Protein AF-A0A7S3RHV4-F1 (afdb_monomer)

Foldseek 3Di:
DDDDPDFDDPPDDPDTDDDDLQDDDPQQWAADPPLQEIEGECVSCQQPVVLQVNDDAPPVRHDDHDDDPPSSCVPPDDQDPSSVVSSQVVVQQVSLCVVPVPPSPPDGHFYFYAYQDPPAWPPSGCLLAWYDQESQEIEGELDPDVVSVVRRVVSVCVGQPNSHHYHHAWADFDQDADPVGTGDSPRSQSNWDDDPAEIETEDDVDPSNVVRQVCSVVRHPHHYDYD

Sequence (227 aa):
LLSGNAPYPCLKDACEMRADSLVLDGGGIVWEPTTRRAVVTERVLRDNPWLVGRLSLSADGLPPRPMGAADPYAGAPAITSADLEHAKSVLERLLAEALSPTNVSGINVTVAIVPEEPSAPRLGHVDGICNWLAPSTLALSNFSDPSTFALFAARLAAAFGDAVNIVPFPYYPSSDVWKDGFESAEGVYVNFARTRYAIYVPTFGAPADSEALALVAEHADRPLAVV

Organism: Emiliania huxleyi (NCBI:txid2903)

Mean predicted aligned error: 8.67 Å

Structure (mmCIF, N/CA/C/O backbone):
data_AF-A0A7S3RHV4-F1
#
_entry.id   AF-A0A7S3RHV4-F1
#
loop_
_atom_site.group_PDB
_atom_site.id
_atom_site.type_symbol
_atom_site.label_atom_id
_atom_site.label_alt_id
_atom_site.label_comp_id
_atom_site.label_asym_id
_atom_site.label_entity_id
_atom_site.label_seq_id
_atom_site.pdbx_PDB_ins_code
_atom_site.Cartn_x
_atom_site.Cartn_y
_atom_site.Cartn_z
_atom_site.occupancy
_atom_site.B_iso_or_equiv
_atom_site.auth_seq_id
_atom_site.auth_comp_id
_atom_site.auth_asym_id
_atom_site.auth_atom_id
_atom_site.pdbx_PDB_model_num
ATOM 1 N N . LEU A 1 1 ? -21.573 25.034 0.514 1.00 35.31 1 LEU A N 1
ATOM 2 C CA . LEU A 1 1 ? -23.014 24.835 0.784 1.00 35.31 1 LEU A CA 1
ATOM 3 C C . LEU A 1 1 ? -23.465 23.535 0.136 1.00 35.31 1 LEU A C 1
ATOM 5 O O . LEU A 1 1 ? -23.845 23.571 -1.019 1.00 35.31 1 LEU A O 1
ATOM 9 N N . LEU A 1 2 ? -23.382 22.414 0.854 1.00 30.89 2 LEU A N 1
ATOM 10 C CA . LEU A 1 2 ? -24.186 21.210 0.606 1.00 30.89 2 LEU A CA 1
ATOM 11 C C . LEU A 1 2 ? -24.363 20.519 1.962 1.00 30.89 2 LEU A C 1
ATOM 13 O O . LEU A 1 2 ? -23.636 19.604 2.329 1.00 30.89 2 LEU A O 1
ATOM 17 N N . SER A 1 3 ? -25.270 21.088 2.750 1.00 37.28 3 SER A N 1
ATOM 18 C CA . SER A 1 3 ? -25.827 20.501 3.961 1.00 37.28 3 SER A CA 1
ATOM 19 C C . SER A 1 3 ? -26.926 19.523 3.549 1.00 37.28 3 SER A C 1
ATOM 21 O O . SER A 1 3 ? -27.936 19.949 2.987 1.00 37.28 3 SER A O 1
ATOM 23 N N . GLY A 1 4 ? -26.750 18.233 3.815 1.00 33.59 4 GLY A N 1
ATOM 24 C CA . GLY A 1 4 ? -27.808 17.251 3.607 1.00 33.59 4 GLY A CA 1
ATOM 25 C C . GLY A 1 4 ? -27.338 15.833 3.893 1.00 33.59 4 GLY A C 1
ATOM 26 O O . GLY A 1 4 ? -26.546 15.291 3.134 1.00 33.59 4 GLY A O 1
ATOM 27 N N . ASN A 1 5 ? -27.872 15.228 4.956 1.00 43.38 5 ASN A N 1
ATOM 28 C CA . ASN A 1 5 ? -27.717 13.811 5.316 1.00 43.38 5 ASN A CA 1
ATOM 29 C C . ASN A 1 5 ? -28.471 12.870 4.348 1.00 43.38 5 ASN A C 1
ATOM 31 O O . ASN A 1 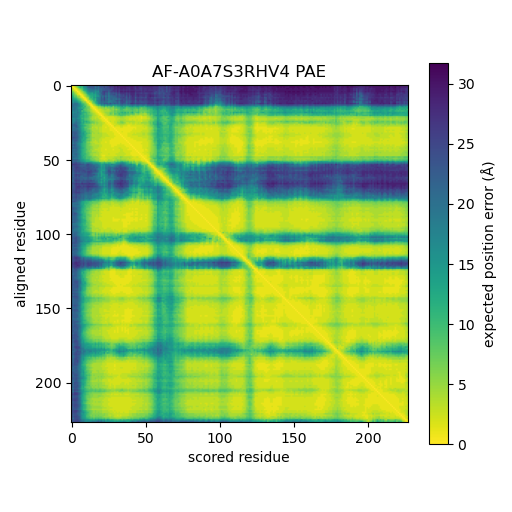5 ? -29.119 11.920 4.783 1.00 43.38 5 ASN A O 1
ATOM 35 N N . ALA A 1 6 ? -28.461 13.149 3.043 1.00 37.72 6 ALA A N 1
ATOM 36 C CA . ALA A 1 6 ? -29.079 12.280 2.049 1.00 37.72 6 ALA A CA 1
ATOM 37 C C . ALA A 1 6 ? -28.016 11.331 1.466 1.00 37.72 6 ALA A C 1
ATOM 39 O O . ALA A 1 6 ? -26.953 11.812 1.067 1.00 37.72 6 ALA A O 1
ATOM 40 N N . PRO A 1 7 ? -28.274 10.011 1.396 1.00 42.69 7 PRO A N 1
ATOM 41 C CA . PRO A 1 7 ? -27.353 9.072 0.770 1.00 42.69 7 PRO A CA 1
ATOM 42 C C . PRO A 1 7 ? -27.169 9.449 -0.702 1.00 42.69 7 PRO A C 1
ATOM 44 O O . PRO A 1 7 ? -28.139 9.586 -1.450 1.00 42.69 7 PRO A O 1
ATOM 47 N N . TYR A 1 8 ? -25.917 9.653 -1.107 1.00 47.97 8 TYR A N 1
ATOM 48 C CA . TYR A 1 8 ? -25.562 9.936 -2.493 1.00 47.97 8 TYR A CA 1
ATOM 49 C C . TYR A 1 8 ? -25.886 8.702 -3.350 1.00 47.97 8 TYR A C 1
ATOM 51 O O . TYR A 1 8 ? -25.309 7.641 -3.104 1.00 47.97 8 TYR A O 1
ATOM 59 N N . PRO A 1 9 ? -26.789 8.789 -4.344 1.00 45.03 9 PRO A N 1
ATOM 60 C CA . PRO A 1 9 ? -27.096 7.642 -5.184 1.00 45.03 9 PRO A CA 1
ATOM 61 C C . PRO A 1 9 ? -25.907 7.367 -6.109 1.00 45.03 9 PRO A C 1
ATOM 63 O O . PRO A 1 9 ? -25.623 8.145 -7.022 1.00 45.03 9 PRO A O 1
ATOM 66 N N . CYS A 1 10 ? -25.204 6.253 -5.889 1.00 50.12 10 CYS A N 1
ATOM 67 C CA . CYS A 1 10 ? -24.297 5.728 -6.899 1.00 50.12 10 CYS A CA 1
ATOM 68 C C . CYS A 1 10 ? -25.156 5.191 -8.060 1.00 50.12 10 CYS A C 1
ATOM 70 O O . CYS A 1 10 ? -26.114 4.444 -7.873 1.00 50.12 10 CYS A O 1
ATOM 72 N N . LEU A 1 11 ? -24.884 5.658 -9.274 1.00 52.75 11 LEU A N 1
ATOM 73 C CA . LEU A 1 11 ? -25.825 5.566 -10.393 1.00 52.75 11 LEU A CA 1
ATOM 74 C C . LEU A 1 11 ? -25.881 4.196 -11.093 1.00 52.75 11 LEU A C 1
ATOM 76 O O . LEU A 1 11 ? -26.450 4.129 -12.181 1.00 52.75 11 LEU A O 1
ATOM 80 N N . LYS A 1 12 ? -25.322 3.110 -10.532 1.00 53.09 12 LYS A N 1
ATOM 81 C CA . LYS A 1 12 ? -25.315 1.816 -11.245 1.00 53.09 12 LYS A CA 1
ATOM 82 C C . LYS A 1 12 ? -25.513 0.531 -10.448 1.00 53.09 12 LYS A C 1
ATOM 84 O O . LYS A 1 12 ? -25.985 -0.412 -11.063 1.00 53.09 12 LYS A O 1
ATOM 89 N N . ASP A 1 13 ? -25.284 0.486 -9.139 1.00 55.09 13 ASP A N 1
ATOM 90 C CA . ASP A 1 13 ? -25.487 -0.738 -8.353 1.00 55.09 13 ASP A CA 1
ATOM 91 C C . ASP A 1 13 ? -26.014 -0.411 -6.952 1.00 55.09 13 ASP A C 1
ATOM 93 O O . ASP A 1 13 ? -25.928 0.728 -6.498 1.00 55.09 13 ASP A O 1
ATOM 97 N N . ALA A 1 14 ? -26.586 -1.401 -6.263 1.00 62.25 14 ALA A N 1
ATOM 98 C CA . ALA A 1 14 ? -27.062 -1.297 -4.883 1.00 62.25 14 ALA A CA 1
ATOM 99 C C . ALA A 1 14 ? -25.892 -1.133 -3.887 1.00 62.25 14 ALA A C 1
ATOM 101 O O . ALA A 1 14 ? -25.634 -2.009 -3.067 1.00 62.2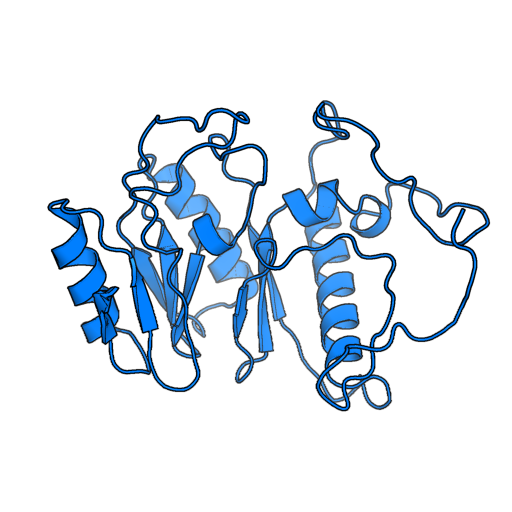5 14 ALA A O 1
ATOM 102 N N . CYS A 1 15 ? -25.149 -0.032 -3.992 1.00 61.12 15 CYS A N 1
ATOM 103 C CA . CYS A 1 15 ? -24.096 0.343 -3.061 1.00 61.12 15 CYS A CA 1
ATOM 104 C C . CYS A 1 15 ? -24.644 1.372 -2.070 1.00 61.12 15 CYS A C 1
ATOM 106 O O . CYS A 1 15 ? -25.217 2.391 -2.466 1.00 61.12 15 CYS A O 1
ATOM 108 N N . GLU A 1 16 ? -24.462 1.105 -0.782 1.00 67.88 16 GLU A N 1
ATOM 109 C CA . GLU A 1 16 ? -24.727 2.068 0.278 1.00 67.88 16 GLU A CA 1
ATOM 110 C C . GLU A 1 16 ? -23.486 2.946 0.467 1.00 67.88 16 GLU A C 1
ATOM 112 O O . GLU A 1 16 ? -22.398 2.458 0.767 1.00 67.88 16 GLU A O 1
ATOM 117 N N . MET A 1 17 ? -23.642 4.253 0.266 1.00 71.12 17 MET A N 1
ATOM 118 C CA . MET A 1 17 ? -22.569 5.221 0.481 1.00 71.12 17 MET A CA 1
ATOM 119 C C . MET A 1 17 ? -22.597 5.707 1.930 1.00 71.12 17 MET A C 1
ATOM 121 O O . MET A 1 17 ? -23.579 6.317 2.357 1.00 71.12 17 MET A O 1
ATOM 125 N N . ARG A 1 18 ? -21.497 5.512 2.663 1.00 69.88 18 ARG A N 1
ATOM 126 C CA . ARG A 1 18 ? -21.277 6.120 3.982 1.00 69.88 18 ARG A CA 1
ATOM 127 C C . ARG A 1 18 ? -20.357 7.326 3.832 1.00 69.88 18 ARG A C 1
ATOM 129 O O . ARG A 1 18 ? -19.247 7.202 3.326 1.00 69.88 18 ARG A O 1
ATOM 136 N N . ALA A 1 19 ? -20.822 8.490 4.276 1.00 69.12 19 ALA A N 1
ATOM 137 C CA . ALA A 1 19 ? -19.950 9.643 4.448 1.00 69.12 19 ALA A CA 1
ATOM 138 C C . ALA A 1 19 ? -19.114 9.456 5.722 1.00 69.12 19 ALA A C 1
ATOM 140 O O . ALA A 1 19 ? -19.657 9.078 6.762 1.00 69.12 19 ALA A O 1
ATOM 141 N N . ASP A 1 20 ? -17.816 9.735 5.635 1.00 71.75 20 ASP A N 1
ATOM 142 C CA . ASP A 1 20 ? -16.897 9.731 6.771 1.00 71.75 20 ASP A CA 1
ATOM 143 C C . ASP A 1 20 ? -16.089 11.039 6.792 1.00 71.75 20 ASP A C 1
ATOM 145 O O . ASP A 1 20 ? -15.933 11.707 5.767 1.00 71.75 20 ASP A O 1
ATOM 149 N N . SER A 1 21 ? -15.613 11.420 7.976 1.00 74.06 21 SER A N 1
ATOM 150 C CA . SER A 1 21 ? -14.737 12.579 8.181 1.00 74.06 21 SER A CA 1
ATOM 151 C C . SER A 1 21 ? -13.281 12.272 7.821 1.00 74.06 21 SER A C 1
ATOM 153 O O . SER A 1 21 ? -12.463 13.193 7.777 1.00 74.06 21 SER A O 1
ATOM 155 N N . LEU A 1 22 ? -12.955 10.994 7.595 1.00 82.88 22 LEU A N 1
ATOM 156 C CA . LEU A 1 22 ? -11.656 10.545 7.120 1.00 82.88 22 LEU A CA 1
ATOM 157 C C . LEU A 1 22 ? -11.400 11.026 5.687 1.00 82.88 22 LEU A C 1
ATOM 159 O O . LEU A 1 22 ? -12.055 10.603 4.735 1.00 82.88 22 LEU A O 1
ATOM 163 N N . VAL A 1 23 ? -10.402 11.892 5.538 1.00 83.25 23 VAL A N 1
ATOM 164 C CA . VAL A 1 23 ? -9.838 12.275 4.246 1.00 83.25 23 VAL A CA 1
ATOM 165 C C . VAL A 1 23 ? -8.927 11.143 3.785 1.00 83.25 23 VAL A C 1
ATOM 167 O O . VAL A 1 23 ? -7.847 10.943 4.335 1.00 83.25 23 VAL A O 1
ATOM 170 N N . LEU A 1 24 ? -9.386 10.372 2.807 1.00 84.69 24 LEU A N 1
ATOM 171 C CA . LEU A 1 24 ? -8.640 9.269 2.215 1.00 84.69 24 LEU A CA 1
ATOM 172 C C . LEU A 1 24 ? -9.054 9.132 0.751 1.00 84.69 24 LEU A C 1
ATOM 174 O O . LEU A 1 24 ? -10.245 9.158 0.438 1.00 84.69 24 LEU A O 1
ATOM 178 N N . ASP A 1 25 ? -8.081 8.980 -0.138 1.00 82.12 25 ASP A N 1
ATOM 179 C CA . ASP A 1 25 ? -8.313 8.637 -1.537 1.00 82.12 25 ASP A CA 1
ATOM 180 C C . ASP A 1 25 ? -7.852 7.200 -1.835 1.00 82.12 25 ASP A C 1
ATOM 182 O O . ASP A 1 25 ? -7.304 6.509 -0.975 1.00 82.12 25 ASP A O 1
ATOM 186 N N . GLY A 1 26 ? -8.132 6.723 -3.051 1.00 80.69 26 GLY A N 1
ATOM 187 C CA . GLY A 1 26 ? -7.847 5.339 -3.438 1.00 80.69 26 GLY A CA 1
ATOM 188 C C . GLY A 1 26 ? -6.358 4.981 -3.449 1.00 80.69 26 GLY A C 1
ATOM 189 O O . GLY A 1 26 ? -6.040 3.823 -3.206 1.00 80.69 26 GLY A O 1
ATOM 190 N N . GLY A 1 27 ? -5.472 5.952 -3.694 1.00 86.81 27 GLY A N 1
ATOM 191 C CA . GLY A 1 27 ? -4.019 5.747 -3.693 1.00 86.81 27 GLY A CA 1
ATOM 192 C C . GLY A 1 27 ? -3.389 5.874 -2.303 1.00 86.81 27 GLY A C 1
ATOM 193 O O . GLY A 1 27 ? -2.293 5.376 -2.060 1.00 86.81 27 GLY A O 1
ATOM 194 N N . GLY A 1 28 ? -4.089 6.486 -1.343 1.00 89.81 28 GLY A N 1
ATOM 195 C CA . GLY A 1 28 ? -3.657 6.621 0.050 1.00 89.81 28 GLY A CA 1
ATOM 196 C C . GLY A 1 28 ? -3.742 5.337 0.886 1.00 89.81 28 GLY A C 1
ATOM 197 O O . GLY A 1 28 ? -3.266 5.327 2.024 1.00 89.81 28 GLY A O 1
ATOM 198 N N . ILE A 1 29 ? -4.325 4.256 0.352 1.00 94.69 29 ILE A N 1
ATOM 199 C CA . ILE A 1 29 ? -4.446 2.955 1.023 1.00 94.69 29 ILE A CA 1
ATOM 200 C C . ILE A 1 29 ? -4.256 1.787 0.047 1.00 94.69 29 ILE A C 1
ATOM 202 O O . ILE A 1 29 ? -4.902 1.721 -0.993 1.00 94.69 29 ILE A O 1
ATOM 206 N N . VAL A 1 30 ? -3.455 0.790 0.432 1.00 96.38 30 VAL A N 1
ATOM 207 C CA . VAL A 1 30 ? -3.446 -0.529 -0.227 1.00 96.38 30 VAL A CA 1
ATOM 208 C C . VAL A 1 30 ? -4.001 -1.587 0.715 1.00 96.38 30 VAL A C 1
ATOM 210 O O . VAL A 1 30 ? -3.546 -1.745 1.848 1.00 96.38 30 VAL A O 1
ATOM 213 N N . TRP A 1 31 ? -5.011 -2.315 0.240 1.00 96.06 31 TRP A N 1
ATOM 214 C CA . TRP A 1 31 ? -5.831 -3.220 1.043 1.00 96.06 31 TRP A CA 1
ATOM 215 C C . TRP A 1 31 ? -5.737 -4.665 0.555 1.00 96.06 31 TRP A C 1
ATOM 217 O O . TRP A 1 31 ? -6.003 -4.962 -0.611 1.00 96.06 31 TRP A O 1
ATOM 227 N N . GLU A 1 32 ? -5.430 -5.582 1.471 1.00 96.69 32 GLU A N 1
ATOM 228 C CA . GLU A 1 32 ? -5.527 -7.019 1.250 1.00 96.69 32 GLU A CA 1
ATOM 229 C C . GLU A 1 32 ? -6.764 -7.563 1.993 1.00 96.69 32 GLU A C 1
ATOM 231 O O . GLU A 1 32 ? -6.787 -7.599 3.227 1.00 96.69 32 GLU A O 1
ATOM 236 N N . PRO A 1 33 ? -7.821 -7.977 1.270 1.00 93.31 33 PRO A N 1
ATOM 237 C CA . PRO A 1 33 ? -9.114 -8.282 1.880 1.00 93.31 33 PRO A CA 1
ATOM 238 C C . PRO A 1 33 ? -9.179 -9.620 2.623 1.00 93.31 33 PRO A C 1
ATOM 240 O O . PRO A 1 33 ? -10.035 -9.781 3.493 1.00 93.31 33 PRO A O 1
ATOM 243 N N . THR A 1 34 ? -8.337 -10.601 2.285 1.00 93.38 34 THR A N 1
ATOM 244 C CA . THR A 1 34 ? -8.456 -11.963 2.842 1.00 93.38 34 THR A CA 1
ATOM 245 C C . THR A 1 34 ? -7.857 -12.075 4.243 1.00 93.38 34 THR A C 1
ATOM 247 O O . THR A 1 34 ? -8.402 -12.749 5.115 1.00 93.38 34 THR A O 1
ATOM 250 N N . THR A 1 35 ? -6.773 -11.349 4.469 1.00 95.50 35 THR A N 1
ATOM 251 C CA . THR A 1 35 ? -6.015 -11.217 5.712 1.00 95.50 35 THR A CA 1
ATOM 252 C C . THR A 1 35 ? -6.297 -9.900 6.424 1.00 95.50 35 THR A C 1
ATOM 254 O O . THR A 1 35 ? -5.860 -9.727 7.559 1.00 95.50 35 THR A O 1
ATOM 257 N N . ARG A 1 36 ? -7.078 -9.011 5.792 1.00 96.75 36 ARG A N 1
ATOM 258 C CA . ARG A 1 36 ? -7.558 -7.738 6.343 1.00 96.75 36 ARG A CA 1
ATOM 259 C C . ARG A 1 36 ? -6.410 -6.830 6.774 1.00 96.75 36 ARG A C 1
ATOM 261 O O . ARG A 1 36 ? -6.395 -6.295 7.884 1.00 96.75 36 ARG A O 1
ATOM 268 N N . ARG A 1 37 ? -5.432 -6.684 5.884 1.00 98.00 37 ARG A N 1
ATOM 269 C CA . ARG A 1 37 ? -4.247 -5.855 6.101 1.00 98.00 37 ARG A CA 1
ATOM 270 C C . ARG A 1 37 ? -4.306 -4.621 5.227 1.00 98.00 37 ARG A C 1
ATOM 272 O O . ARG A 1 37 ? -4.550 -4.720 4.027 1.00 98.00 37 ARG A O 1
ATOM 279 N N . ALA A 1 38 ? -4.049 -3.472 5.830 1.00 97.88 38 ALA A N 1
ATOM 280 C CA . ALA A 1 38 ? -3.936 -2.205 5.129 1.00 97.88 38 ALA A CA 1
ATOM 281 C C . ALA A 1 38 ? -2.534 -1.629 5.309 1.00 97.88 38 ALA A C 1
ATOM 283 O O . ALA A 1 38 ? -1.956 -1.729 6.392 1.00 97.88 38 ALA A O 1
ATOM 284 N N . VAL A 1 39 ? -2.020 -0.973 4.277 1.00 98.00 39 VAL A N 1
ATOM 285 C CA . VAL A 1 39 ? -0.878 -0.063 4.404 1.00 98.00 39 VAL A CA 1
ATOM 286 C C . VAL A 1 39 ? -1.352 1.331 4.026 1.00 98.00 39 VAL A C 1
ATOM 288 O O . VAL A 1 39 ? -2.091 1.482 3.056 1.00 98.00 39 VAL A O 1
ATOM 291 N N . VAL A 1 40 ? -0.941 2.327 4.804 1.00 96.06 40 VAL A N 1
ATOM 292 C CA . VAL A 1 40 ? -1.134 3.757 4.533 1.00 96.06 40 VAL A CA 1
ATOM 293 C C . VAL A 1 40 ? 0.175 4.497 4.795 1.00 96.06 40 VAL A C 1
ATOM 295 O O . VAL A 1 40 ? 1.057 3.978 5.488 1.00 96.06 40 VAL A O 1
ATOM 298 N N . THR A 1 41 ? 0.305 5.719 4.289 1.00 92.75 41 THR A N 1
ATOM 299 C CA . THR A 1 41 ? 1.447 6.584 4.609 1.00 92.75 41 THR A CA 1
ATOM 300 C C . THR A 1 41 ? 1.139 7.533 5.767 1.00 92.75 41 THR A C 1
ATOM 302 O O . THR A 1 41 ? -0.014 7.800 6.115 1.00 92.75 41 THR A O 1
ATOM 305 N N . GLU A 1 42 ? 2.187 8.116 6.342 1.00 89.31 42 GLU A N 1
ATOM 306 C CA . GLU A 1 42 ? 2.094 9.237 7.280 1.00 89.31 42 GLU A CA 1
ATOM 307 C C . GLU A 1 42 ? 1.355 10.455 6.685 1.00 89.31 42 GLU A C 1
ATOM 309 O O . GLU A 1 42 ? 0.834 11.274 7.447 1.00 89.31 42 GLU A O 1
ATOM 314 N N . ARG A 1 43 ? 1.215 10.551 5.352 1.00 85.38 43 ARG A N 1
ATOM 315 C CA . ARG A 1 43 ? 0.401 11.586 4.703 1.00 85.38 43 ARG A CA 1
ATOM 316 C C . ARG A 1 43 ? -1.067 11.507 5.118 1.00 85.38 43 ARG A C 1
ATOM 318 O O . ARG A 1 43 ? -1.646 12.537 5.446 1.00 85.38 43 ARG A O 1
ATOM 325 N N . VAL A 1 44 ? -1.629 10.302 5.260 1.00 87.31 44 VAL A N 1
ATOM 326 C CA . VAL A 1 44 ? -3.006 10.111 5.759 1.00 87.31 44 VAL A CA 1
ATOM 327 C C . VAL A 1 44 ? -3.181 10.716 7.154 1.00 87.31 44 VAL A C 1
ATOM 329 O O . VAL A 1 44 ? -4.231 11.273 7.462 1.00 87.31 44 VAL A O 1
ATOM 332 N N . LEU A 1 45 ? -2.153 10.669 8.005 1.00 86.75 45 LEU A N 1
ATOM 333 C CA . LEU A 1 45 ? -2.196 11.280 9.338 1.00 86.75 45 LEU A CA 1
ATOM 334 C C . LEU A 1 45 ? -2.116 12.807 9.262 1.00 86.75 45 LEU A C 1
ATOM 336 O O . LEU A 1 45 ? -2.764 13.489 10.055 1.00 86.75 45 LEU A O 1
ATOM 340 N N . ARG A 1 46 ? -1.340 13.354 8.318 1.00 79.75 46 ARG A N 1
ATOM 341 C CA . ARG A 1 46 ? -1.279 14.804 8.079 1.00 79.75 46 ARG A CA 1
ATOM 342 C C . ARG A 1 46 ? -2.613 15.324 7.558 1.00 79.75 46 ARG A C 1
ATOM 344 O O . ARG A 1 46 ? -3.123 16.288 8.115 1.00 79.75 46 ARG A O 1
ATOM 351 N N . ASP A 1 47 ? -3.216 14.620 6.604 1.00 79.31 47 ASP A N 1
ATOM 352 C CA . ASP A 1 47 ? -4.531 14.944 6.040 1.00 79.31 47 ASP A CA 1
ATOM 353 C C . ASP A 1 47 ? -5.666 14.783 7.069 1.00 79.31 47 ASP A C 1
ATOM 355 O O . ASP A 1 47 ? -6.734 15.387 6.940 1.00 79.31 47 ASP A O 1
ATOM 359 N N . ASN A 1 48 ? -5.416 14.035 8.152 1.00 81.38 48 ASN A N 1
ATOM 360 C CA . ASN A 1 48 ? -6.351 13.814 9.250 1.00 81.38 48 ASN A CA 1
ATOM 361 C C . ASN A 1 48 ? -5.714 14.096 10.624 1.00 81.38 48 ASN A C 1
ATOM 363 O O . ASN A 1 48 ? -5.522 13.169 11.412 1.00 81.38 48 ASN A O 1
ATOM 367 N N . PRO A 1 49 ? -5.452 15.364 11.002 1.00 76.81 49 PRO A N 1
ATOM 368 C CA . PRO A 1 49 ? -4.748 15.681 12.254 1.00 76.81 49 PRO A CA 1
ATOM 369 C C . PRO A 1 49 ? -5.470 15.221 13.535 1.00 76.81 49 PRO A C 1
ATOM 371 O O . PRO A 1 49 ? -4.879 15.173 14.616 1.00 76.81 49 PRO A O 1
ATOM 374 N N . TRP A 1 50 ? -6.759 14.889 13.435 1.00 77.62 50 TRP A N 1
ATOM 375 C CA . TRP A 1 50 ? -7.536 14.291 14.520 1.00 77.62 50 TRP A CA 1
ATOM 376 C C . TRP A 1 50 ? -7.135 12.830 14.802 1.00 77.62 50 TRP A C 1
ATOM 378 O O . TRP A 1 50 ? -7.287 12.394 15.939 1.00 77.62 50 TRP A O 1
ATOM 388 N N . 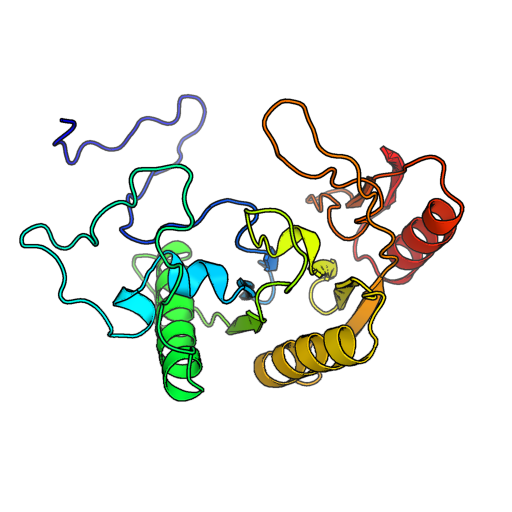LEU A 1 51 ? -6.540 12.106 13.837 1.00 80.00 51 LEU A N 1
ATOM 389 C CA . LEU A 1 51 ? -5.958 10.766 14.046 1.00 80.00 51 LEU A CA 1
ATOM 390 C C . LEU A 1 51 ? -4.785 10.778 15.026 1.00 80.00 51 LEU A C 1
ATOM 392 O O . LEU A 1 51 ? -4.454 9.746 15.596 1.00 80.00 51 LEU A O 1
ATOM 396 N N . VAL A 1 52 ? -4.155 11.936 15.209 1.00 73.81 52 VAL A N 1
ATOM 397 C CA . VAL A 1 52 ? -2.996 12.126 16.087 1.00 73.81 52 VAL A CA 1
ATOM 398 C C . VAL A 1 52 ?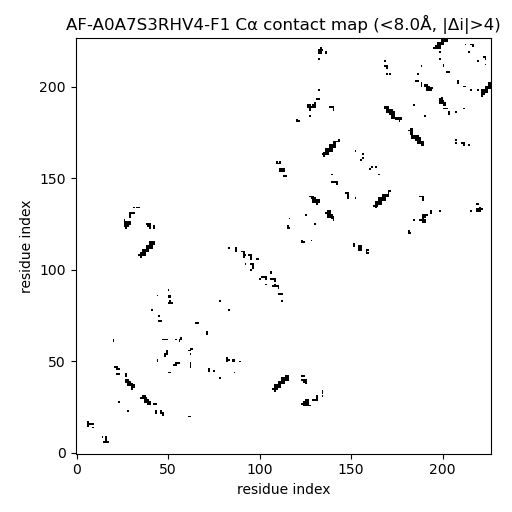 -3.331 13.022 17.287 1.00 73.81 52 VAL A C 1
ATOM 400 O O . VAL A 1 52 ? -2.443 13.524 17.963 1.00 73.81 52 VAL A O 1
ATOM 403 N N . GLY A 1 53 ? -4.623 13.259 17.561 1.00 62.84 53 GLY A N 1
ATOM 404 C CA . GLY A 1 53 ? -5.081 14.027 18.727 1.00 62.84 53 GLY A CA 1
ATOM 405 C C . GLY A 1 53 ? -4.711 15.518 18.710 1.00 62.84 53 GLY A C 1
ATOM 406 O O . GLY A 1 53 ? -4.724 16.161 19.758 1.00 62.84 53 GLY A O 1
ATOM 407 N N . ARG A 1 54 ? -4.365 16.080 17.540 1.00 60.44 54 ARG A N 1
ATOM 408 C CA . ARG A 1 54 ? -3.800 17.440 17.415 1.00 60.44 54 ARG A CA 1
ATOM 409 C C . ARG A 1 54 ? -4.821 18.542 17.123 1.00 60.44 54 ARG A C 1
ATOM 411 O O . ARG A 1 54 ? -4.451 19.713 17.141 1.00 60.44 54 ARG A O 1
ATOM 418 N N . LEU A 1 55 ? -6.089 18.208 16.877 1.00 53.62 55 LEU A N 1
ATOM 419 C CA . LEU A 1 55 ? -7.166 19.185 16.686 1.00 53.62 55 LEU A CA 1
ATOM 420 C C . LEU A 1 55 ? -8.431 18.782 17.447 1.00 53.62 55 LEU A C 1
ATOM 422 O O . LEU A 1 55 ? -8.886 17.642 17.357 1.00 53.62 55 LEU A O 1
ATOM 426 N N . SER A 1 56 ? -9.034 19.756 18.131 1.00 48.69 56 SER A N 1
ATOM 427 C CA . SER A 1 56 ? -10.434 19.690 18.547 1.00 48.69 56 SER A CA 1
ATOM 428 C C . SER A 1 56 ? -11.319 19.722 17.299 1.00 48.69 56 SER A C 1
ATOM 430 O O . SER A 1 56 ? -11.113 20.558 16.417 1.00 48.69 56 SER A O 1
ATOM 432 N N . LEU A 1 57 ? -12.300 18.823 17.223 1.00 51.25 57 LEU A N 1
ATOM 433 C CA . LEU A 1 57 ? -13.302 18.813 16.154 1.00 51.25 57 LEU A CA 1
ATOM 434 C C . LEU A 1 57 ? -14.030 20.171 16.095 1.00 51.25 57 LEU A C 1
ATOM 436 O O . LEU A 1 57 ? -14.232 20.813 17.129 1.00 51.25 57 LEU A O 1
ATOM 440 N N . SER A 1 58 ? -14.437 20.617 14.901 1.00 48.72 58 SER A N 1
ATOM 441 C CA . SER A 1 58 ? -15.344 21.771 14.784 1.00 48.72 58 SER A CA 1
ATOM 442 C C . SER A 1 58 ? -16.706 21.471 15.433 1.00 48.72 58 SER A C 1
ATOM 444 O O . SER A 1 58 ? -16.997 20.325 15.780 1.00 48.72 58 SER A O 1
ATOM 446 N N . ALA A 1 59 ? -17.562 22.490 15.580 1.00 45.28 59 ALA A N 1
ATOM 447 C CA . ALA A 1 59 ? -18.919 22.340 16.126 1.00 45.28 59 ALA A CA 1
ATOM 448 C C . ALA A 1 59 ? -19.773 21.292 15.375 1.00 45.28 59 ALA A C 1
ATOM 450 O O . ALA A 1 59 ? -20.713 20.736 15.939 1.00 45.28 59 ALA A O 1
ATOM 451 N N . ASP A 1 60 ? -19.396 20.994 14.132 1.00 51.88 60 ASP A N 1
ATOM 452 C CA . ASP A 1 60 ? -20.045 20.062 13.214 1.00 51.88 60 ASP A CA 1
ATOM 453 C C . ASP A 1 60 ? -19.426 18.649 13.295 1.00 51.88 60 ASP A C 1
ATOM 455 O O . ASP A 1 60 ? -19.846 17.742 12.579 1.00 51.88 60 ASP A O 1
ATOM 459 N N . GLY A 1 61 ? -18.387 18.459 14.117 1.00 50.09 61 GLY A N 1
ATOM 460 C CA . GLY A 1 61 ? -17.648 17.200 14.241 1.00 50.09 61 GLY A CA 1
ATOM 461 C C . GLY A 1 61 ? -16.615 16.940 13.134 1.00 50.09 61 GLY A C 1
ATOM 462 O O . GLY A 1 61 ? -16.096 15.831 13.049 1.00 50.09 61 GLY A O 1
ATOM 463 N N . LEU A 1 62 ? -16.308 17.929 12.284 1.00 44.41 62 LEU A N 1
ATOM 464 C CA . LEU A 1 62 ? -15.423 17.784 11.114 1.00 44.41 62 LEU A CA 1
ATOM 465 C C . LEU A 1 62 ? -14.118 18.590 11.267 1.00 44.41 62 LEU A C 1
ATOM 467 O O . LEU A 1 62 ? -14.158 19.703 11.803 1.00 44.41 62 LEU A O 1
ATOM 471 N N . PRO A 1 63 ? -12.958 18.100 10.791 1.00 49.25 63 PRO A N 1
ATOM 472 C CA . PRO A 1 63 ? -11.755 18.923 10.688 1.00 49.25 63 PRO A CA 1
ATOM 473 C C . PRO A 1 63 ? -11.922 20.018 9.609 1.00 49.25 63 PRO A C 1
ATOM 475 O O . PRO A 1 63 ? -12.716 19.857 8.676 1.00 49.25 63 PRO A O 1
ATOM 478 N N . PRO A 1 64 ? -11.192 21.146 9.701 1.00 48.09 64 PRO A N 1
ATOM 479 C CA . PRO A 1 64 ? -11.191 22.157 8.648 1.00 48.09 64 PRO A CA 1
ATOM 480 C C . PRO A 1 64 ? -10.662 21.552 7.341 1.00 48.09 64 PRO A C 1
ATOM 482 O O . PRO A 1 64 ? -9.581 20.968 7.317 1.00 48.09 64 PRO A O 1
ATOM 485 N N . ARG A 1 65 ? -11.425 21.691 6.248 1.00 47.75 65 ARG A N 1
ATOM 486 C CA . ARG A 1 65 ? -10.993 21.233 4.919 1.00 47.75 65 ARG A CA 1
ATOM 487 C C . ARG A 1 65 ? -9.806 22.086 4.467 1.00 47.75 65 ARG A C 1
ATOM 489 O O . ARG A 1 65 ? -9.968 23.309 4.411 1.00 47.75 65 ARG A O 1
ATOM 496 N N . PRO A 1 66 ? -8.656 21.499 4.109 1.00 47.81 66 PRO A N 1
ATOM 497 C CA . PRO A 1 66 ? -7.597 22.276 3.493 1.00 47.81 66 PRO A CA 1
ATOM 498 C C . PRO A 1 66 ? -8.094 22.844 2.156 1.00 47.81 66 PRO A C 1
ATOM 500 O O . PRO A 1 66 ? -8.578 22.115 1.292 1.00 47.81 66 PRO A O 1
ATOM 503 N N . MET A 1 67 ? -8.031 24.168 2.003 1.00 35.94 67 MET A N 1
ATOM 504 C CA . MET A 1 67 ? -8.321 24.862 0.747 1.00 35.94 67 MET A CA 1
ATOM 505 C C . MET A 1 67 ? -7.016 25.441 0.190 1.00 35.94 67 MET A C 1
ATOM 507 O O . MET A 1 67 ? -6.526 26.434 0.720 1.00 35.94 67 MET A O 1
ATOM 511 N N . GLY A 1 68 ? -6.462 24.853 -0.877 1.00 42.41 68 GLY A N 1
ATOM 512 C CA . GLY A 1 68 ? -5.324 25.424 -1.615 1.00 42.41 68 GLY A CA 1
ATOM 513 C C . GLY A 1 68 ? -4.341 24.400 -2.195 1.00 42.41 68 GLY A C 1
ATOM 514 O O . GLY A 1 68 ? -4.403 23.222 -1.870 1.00 42.41 68 GLY A O 1
ATOM 515 N N . ALA A 1 69 ? -3.439 24.874 -3.068 1.00 40.00 69 ALA A N 1
ATOM 516 C CA . ALA A 1 69 ? -2.354 24.094 -3.687 1.00 40.00 69 ALA A CA 1
ATOM 517 C C . ALA A 1 69 ? -1.045 24.078 -2.867 1.00 40.00 69 ALA A C 1
ATOM 519 O O . ALA A 1 69 ? -0.092 23.398 -3.240 1.00 40.00 69 ALA A O 1
ATOM 520 N N . ALA A 1 70 ? -0.975 24.860 -1.786 1.00 45.66 70 ALA A N 1
ATOM 521 C CA . ALA A 1 70 ? 0.118 24.784 -0.823 1.00 45.66 70 ALA A CA 1
ATOM 522 C C . ALA A 1 70 ? -0.098 23.562 0.073 1.00 45.66 70 ALA A C 1
ATOM 524 O O . ALA A 1 70 ? -1.247 23.311 0.433 1.00 45.66 70 ALA A O 1
ATOM 525 N N . ASP A 1 71 ? 0.979 22.851 0.436 1.00 49.59 71 ASP A N 1
ATOM 526 C CA . ASP A 1 71 ? 0.929 21.809 1.467 1.00 49.59 71 ASP A CA 1
ATOM 527 C C . ASP A 1 71 ? 0.261 22.410 2.717 1.00 49.59 71 ASP A C 1
ATOM 529 O O . ASP A 1 71 ? 0.854 23.276 3.374 1.00 49.59 71 ASP A O 1
ATOM 533 N N . PRO A 1 72 ? -0.983 22.011 3.032 1.00 46.94 72 PRO A N 1
ATOM 534 C CA . PRO A 1 72 ? -1.735 22.597 4.133 1.00 46.94 72 PRO A CA 1
ATOM 535 C C . PRO A 1 72 ? -1.111 22.275 5.498 1.00 46.94 72 PRO A C 1
ATOM 537 O O . PRO A 1 72 ? -1.556 22.809 6.516 1.00 46.94 72 PRO A O 1
ATOM 540 N N . TYR A 1 73 ? -0.072 21.437 5.518 1.00 50.00 73 TYR A N 1
ATOM 541 C CA . TYR A 1 73 ? 0.618 20.960 6.702 1.00 50.00 73 TYR A CA 1
ATOM 542 C C . TYR A 1 73 ? 2.123 21.259 6.686 1.00 50.00 73 TYR A C 1
ATOM 544 O O . TYR A 1 73 ? 2.849 20.726 7.530 1.00 50.00 73 TYR A O 1
ATOM 552 N N . ALA A 1 74 ? 2.598 22.154 5.810 1.00 48.00 74 ALA A N 1
ATOM 553 C CA . ALA A 1 74 ? 3.962 22.668 5.875 1.00 48.00 74 ALA A CA 1
ATOM 554 C C . ALA A 1 74 ? 4.222 23.276 7.269 1.00 48.00 74 ALA A C 1
ATOM 556 O O . ALA A 1 74 ? 3.583 24.248 7.674 1.00 48.00 74 ALA A O 1
ATOM 557 N N . GLY A 1 75 ? 5.148 22.679 8.029 1.00 52.12 75 GLY A N 1
ATOM 558 C CA . GLY A 1 75 ? 5.427 23.057 9.422 1.00 52.12 75 GLY A CA 1
ATOM 559 C C . GLY A 1 75 ? 4.618 22.302 10.487 1.00 52.12 75 GLY A C 1
ATOM 560 O O . GLY A 1 75 ? 4.694 22.657 11.664 1.00 52.12 75 GLY A O 1
ATOM 561 N N . ALA A 1 76 ? 3.870 21.254 10.119 1.00 59.06 76 ALA A N 1
ATOM 562 C CA . ALA A 1 76 ? 3.243 20.357 11.085 1.00 59.06 76 ALA A CA 1
ATOM 563 C C . ALA A 1 76 ? 4.303 19.710 12.003 1.00 59.06 76 ALA A C 1
ATOM 565 O O . ALA A 1 76 ? 5.390 19.356 11.532 1.00 59.06 76 ALA A O 1
ATOM 566 N N . PRO A 1 77 ? 4.005 19.512 13.304 1.00 63.78 77 PRO A N 1
ATOM 567 C CA . PRO A 1 77 ? 4.950 18.882 14.219 1.00 63.78 77 PRO A CA 1
ATOM 568 C C . PRO A 1 77 ? 5.335 17.483 13.730 1.00 63.78 77 PRO A C 1
ATOM 570 O O . PRO A 1 77 ? 4.516 16.786 13.120 1.00 63.78 77 PRO A O 1
ATOM 573 N N . ALA A 1 78 ? 6.550 17.038 14.049 1.00 74.75 78 ALA A N 1
ATOM 574 C CA . ALA A 1 78 ? 6.990 15.677 13.749 1.00 74.75 78 ALA A CA 1
ATOM 575 C C . ALA A 1 78 ? 5.987 14.643 14.294 1.00 74.75 78 ALA A C 1
ATOM 577 O O . ALA A 1 78 ? 5.494 14.793 15.413 1.00 74.75 78 ALA A O 1
ATOM 578 N N . ILE A 1 79 ? 5.653 13.624 13.500 1.00 81.50 79 ILE A N 1
ATOM 579 C CA . ILE A 1 79 ? 4.803 12.506 13.933 1.00 81.50 79 ILE A CA 1
ATOM 580 C C . ILE A 1 79 ? 5.615 11.664 14.924 1.00 81.50 79 ILE A C 1
ATOM 582 O O . ILE A 1 79 ? 6.732 11.248 14.621 1.00 81.50 79 ILE A O 1
ATOM 586 N N . THR A 1 80 ? 5.087 11.462 16.130 1.00 87.50 80 THR A N 1
ATOM 587 C CA . THR A 1 80 ? 5.752 10.675 17.177 1.00 87.50 80 THR A CA 1
ATOM 588 C C . THR A 1 80 ? 5.328 9.208 17.119 1.00 87.50 80 THR A C 1
ATOM 590 O O . THR A 1 80 ? 4.300 8.868 16.538 1.00 87.50 80 THR A O 1
ATOM 593 N N . SER A 1 81 ? 6.065 8.317 17.785 1.00 88.06 81 SER A N 1
ATOM 594 C CA . SER A 1 81 ? 5.650 6.912 17.908 1.00 88.06 81 SER A CA 1
ATOM 595 C C . SER A 1 81 ? 4.291 6.755 18.600 1.00 88.06 81 SER A C 1
ATOM 597 O O . SER A 1 81 ? 3.524 5.872 18.240 1.00 88.06 81 SER A O 1
ATOM 599 N N . ALA A 1 82 ? 3.962 7.626 19.560 1.00 88.75 82 ALA A N 1
ATOM 600 C CA . ALA A 1 82 ? 2.659 7.601 20.226 1.00 88.75 82 ALA A CA 1
ATOM 601 C C . ALA A 1 82 ? 1.522 8.000 19.272 1.00 88.75 82 ALA A C 1
ATOM 603 O O . ALA A 1 82 ? 0.448 7.402 19.311 1.00 88.75 82 ALA A O 1
ATOM 604 N N . ASP A 1 83 ? 1.781 8.968 18.387 1.00 88.75 83 ASP A N 1
ATOM 605 C CA . ASP A 1 83 ? 0.837 9.365 17.342 1.00 88.75 83 ASP A CA 1
ATOM 606 C C . ASP A 1 83 ? 0.579 8.214 16.362 1.00 88.75 83 ASP A C 1
ATOM 608 O O . ASP A 1 83 ? -0.570 7.958 16.013 1.00 88.75 83 ASP A O 1
ATOM 612 N N . LEU A 1 84 ? 1.631 7.492 15.956 1.00 91.38 84 LEU A N 1
ATOM 613 C CA . LEU A 1 84 ? 1.517 6.332 15.065 1.00 91.38 84 LEU A CA 1
ATOM 614 C C . LEU A 1 84 ? 0.670 5.218 15.689 1.00 91.38 84 LEU A C 1
ATOM 616 O O . LEU A 1 84 ? -0.238 4.713 15.034 1.00 91.38 84 LEU A O 1
ATOM 620 N N . GLU A 1 85 ? 0.922 4.862 16.951 1.00 91.88 85 GLU A N 1
ATOM 621 C CA . GLU A 1 85 ? 0.151 3.821 17.644 1.00 91.88 85 GLU A CA 1
ATOM 622 C C . GLU A 1 85 ? -1.321 4.215 17.826 1.00 91.88 85 GLU A C 1
ATOM 624 O O . GLU A 1 85 ? -2.225 3.402 17.612 1.00 91.88 85 GLU A O 1
ATOM 629 N N . HIS A 1 86 ? -1.586 5.479 18.175 1.00 90.31 86 HIS A N 1
ATOM 630 C CA . HIS A 1 86 ? -2.955 5.970 18.301 1.00 90.31 86 HIS A CA 1
ATOM 631 C C . HIS A 1 86 ? -3.686 5.961 16.952 1.00 90.31 86 HIS A C 1
ATOM 633 O O . HIS A 1 86 ? -4.779 5.397 16.848 1.00 90.31 86 HIS A O 1
ATOM 639 N N . ALA A 1 87 ? -3.065 6.523 15.912 1.00 91.56 87 ALA A N 1
ATOM 640 C CA . ALA A 1 87 ? -3.627 6.573 14.568 1.00 91.56 87 ALA A CA 1
ATOM 641 C C . ALA A 1 87 ? -3.888 5.169 14.013 1.00 91.56 87 ALA A C 1
ATOM 643 O O . ALA A 1 87 ? -4.961 4.922 13.465 1.00 91.56 87 ALA A O 1
ATOM 644 N N . LYS A 1 88 ? -2.954 4.231 14.218 1.00 94.19 88 LYS A N 1
ATOM 645 C CA . LYS A 1 88 ? -3.111 2.821 13.843 1.00 94.19 88 LYS A CA 1
ATOM 646 C C . LYS A 1 88 ? -4.371 2.225 14.467 1.00 94.19 88 LYS A C 1
ATOM 648 O O . LYS A 1 88 ? -5.227 1.730 13.740 1.00 94.19 88 LYS A O 1
ATOM 653 N N . SER A 1 89 ? -4.533 2.349 15.785 1.00 92.38 89 SER A N 1
ATOM 654 C CA . SER A 1 89 ? -5.711 1.826 16.489 1.00 92.38 89 SER A CA 1
ATOM 655 C C . SER A 1 89 ? -7.026 2.442 15.990 1.00 92.38 89 SER A C 1
ATOM 657 O O . SER A 1 89 ? -8.053 1.763 15.907 1.00 92.38 89 SER A O 1
ATOM 659 N N . VAL A 1 90 ? -7.021 3.734 15.648 1.00 91.69 90 VAL A N 1
ATOM 660 C CA . VAL A 1 90 ? -8.197 4.415 15.092 1.00 91.69 90 VAL A CA 1
ATOM 661 C C . VAL A 1 90 ? -8.517 3.922 13.682 1.00 91.69 90 VAL A C 1
ATOM 663 O O . VAL A 1 90 ? -9.673 3.599 13.413 1.00 91.69 90 VAL A O 1
ATOM 666 N N . LEU A 1 91 ? -7.517 3.812 12.807 1.00 93.50 91 LEU A N 1
ATOM 667 C CA . LEU A 1 91 ? -7.683 3.330 11.435 1.00 93.50 91 LEU A CA 1
ATOM 668 C C . LEU A 1 91 ? -8.152 1.872 11.390 1.00 93.50 91 LEU A C 1
ATOM 670 O O . LEU A 1 91 ? -9.076 1.559 10.646 1.00 93.50 91 LEU A O 1
ATOM 674 N N . GLU A 1 92 ? -7.585 0.992 12.219 1.00 94.44 92 GLU A N 1
ATOM 675 C CA . GLU A 1 92 ? -8.011 -0.412 12.320 1.00 94.44 92 GLU A CA 1
ATOM 676 C C . GLU A 1 92 ? -9.496 -0.521 12.682 1.00 94.44 92 GLU A C 1
ATOM 678 O O . GLU A 1 92 ? -10.234 -1.294 12.069 1.00 94.44 92 GLU A O 1
ATOM 683 N N . ARG A 1 93 ? -9.965 0.312 13.620 1.00 90.31 93 ARG A N 1
ATOM 684 C CA . ARG A 1 93 ? -11.380 0.372 14.004 1.00 90.31 93 ARG A CA 1
ATOM 685 C C . ARG A 1 93 ? -12.267 0.872 12.867 1.00 90.31 93 ARG A C 1
ATOM 687 O O . ARG A 1 93 ? -13.287 0.250 12.591 1.00 90.31 93 ARG A O 1
ATOM 694 N N . LEU A 1 94 ? -11.885 1.966 12.207 1.00 89.75 94 LEU A N 1
ATOM 695 C CA . LEU A 1 94 ? -12.669 2.545 11.110 1.00 89.75 94 LEU A CA 1
ATOM 696 C C . LEU A 1 94 ? -12.781 1.584 9.925 1.00 89.75 94 LEU A C 1
ATOM 698 O O . LEU A 1 94 ? -13.860 1.417 9.363 1.00 89.75 94 LEU A O 1
ATOM 702 N N . LEU A 1 95 ? -11.692 0.894 9.584 1.00 91.00 95 LEU A N 1
ATOM 703 C CA . LEU A 1 95 ? -11.703 -0.131 8.544 1.00 91.00 95 LEU A CA 1
ATOM 704 C C . LEU A 1 95 ? -12.547 -1.346 8.958 1.00 91.00 95 LEU A C 1
ATOM 706 O O . LEU A 1 95 ? -13.300 -1.874 8.142 1.00 91.00 95 LEU A O 1
ATOM 710 N N . ALA A 1 96 ? -12.490 -1.771 10.224 1.00 90.69 96 ALA A N 1
ATOM 711 C CA . ALA A 1 96 ? -13.348 -2.842 10.730 1.00 90.69 96 ALA A CA 1
ATOM 712 C C . ALA A 1 96 ? -14.843 -2.467 10.678 1.00 90.69 96 ALA A C 1
ATOM 714 O O . ALA A 1 96 ? -15.671 -3.277 10.253 1.00 90.69 96 ALA A O 1
ATOM 715 N N . GLU A 1 97 ? -15.187 -1.229 11.046 1.00 87.44 97 GLU A N 1
ATOM 716 C CA . GLU A 1 97 ? -16.537 -0.667 10.925 1.00 87.44 97 GLU A CA 1
ATOM 717 C C . GLU A 1 97 ? -17.002 -0.561 9.471 1.00 87.44 97 GLU A C 1
ATOM 719 O O . GLU A 1 97 ? -18.174 -0.808 9.192 1.00 87.44 97 GLU A O 1
ATOM 724 N N . ALA A 1 98 ? -16.107 -0.220 8.540 1.00 85.31 98 ALA A N 1
ATOM 725 C CA . ALA A 1 98 ? -16.422 -0.169 7.114 1.00 85.31 98 ALA A CA 1
ATOM 726 C C . ALA A 1 98 ? -16.744 -1.561 6.541 1.00 85.31 98 ALA A C 1
ATOM 728 O O . ALA A 1 98 ? -17.601 -1.684 5.669 1.00 85.31 98 ALA A O 1
ATOM 729 N N . LEU A 1 99 ? -16.098 -2.617 7.049 1.00 84.75 99 LEU A N 1
ATOM 730 C CA . LEU A 1 99 ? -16.366 -4.002 6.644 1.00 84.75 99 LEU A CA 1
ATOM 731 C C . LEU A 1 99 ? -17.645 -4.576 7.268 1.00 84.75 99 LEU A C 1
ATOM 733 O O . LEU A 1 99 ? -18.300 -5.420 6.657 1.00 84.75 99 LEU A O 1
ATOM 737 N N . SER A 1 100 ? -17.973 -4.180 8.499 1.00 84.44 100 SER A N 1
ATOM 738 C CA . SER A 1 100 ? -19.121 -4.704 9.246 1.00 84.44 100 SER A CA 1
ATOM 739 C C . SER A 1 100 ? -19.665 -3.652 10.221 1.00 84.44 100 SER A C 1
ATOM 741 O O . SER A 1 100 ? -19.347 -3.691 11.416 1.00 84.44 100 SER A O 1
ATOM 743 N N . PRO A 1 101 ? -20.530 -2.730 9.753 1.00 74.06 101 PRO A N 1
ATOM 744 C CA . PRO A 1 101 ? -21.031 -1.624 10.574 1.00 74.06 101 PRO A CA 1
ATOM 745 C C . PRO A 1 101 ? -21.791 -2.078 11.827 1.00 74.06 101 PRO A C 1
ATOM 747 O O . PRO A 1 101 ? -21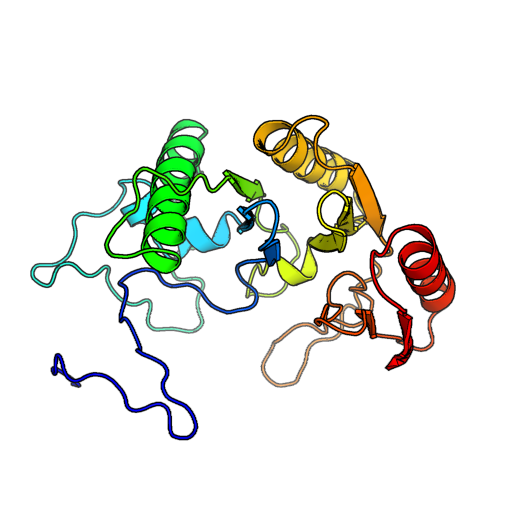.808 -1.384 12.839 1.00 74.06 101 PRO A O 1
ATOM 750 N N . THR A 1 102 ? -22.425 -3.252 11.773 1.00 75.25 102 THR A N 1
ATOM 751 C CA . THR A 1 102 ? -23.280 -3.780 12.846 1.00 75.25 102 THR A CA 1
ATOM 752 C C . THR A 1 102 ? -22.595 -4.825 13.726 1.00 75.25 102 THR A C 1
ATOM 754 O O . THR A 1 102 ? -23.179 -5.241 14.725 1.00 75.25 102 THR A O 1
ATOM 757 N N . ASN A 1 103 ? -21.393 -5.296 13.370 1.00 74.88 103 ASN A N 1
ATOM 758 C CA . ASN A 1 103 ? -20.692 -6.337 14.126 1.00 74.88 103 ASN A CA 1
ATOM 759 C C . ASN A 1 103 ? -19.165 -6.198 14.012 1.00 74.88 103 ASN A C 1
ATOM 761 O O . ASN A 1 103 ? -18.500 -7.002 13.355 1.00 74.88 103 ASN A O 1
ATOM 765 N N . VAL A 1 104 ? -18.629 -5.154 14.646 1.00 75.50 104 VAL A N 1
ATOM 766 C CA . VAL A 1 104 ? -17.199 -4.797 14.618 1.00 75.50 104 VAL A CA 1
ATOM 767 C C . VAL A 1 104 ? -16.348 -5.752 15.463 1.00 75.50 104 VAL A C 1
ATOM 769 O O . VAL A 1 104 ? -15.209 -6.042 15.114 1.00 75.50 104 VAL A O 1
ATOM 772 N N . SER A 1 105 ? -16.898 -6.299 16.554 1.00 72.50 105 SER A N 1
ATOM 773 C CA . SER A 1 105 ? -16.149 -7.083 17.554 1.00 72.50 105 SER A CA 1
ATOM 774 C C . SER A 1 105 ? -15.544 -8.392 17.026 1.00 72.50 105 SER A C 1
ATOM 776 O O . SER A 1 105 ? -14.672 -8.961 17.678 1.00 72.50 105 SER A O 1
ATOM 778 N N . GLY A 1 106 ? -15.975 -8.864 15.850 1.00 77.56 106 GLY A N 1
ATOM 779 C CA . GLY A 1 106 ? -15.421 -10.040 15.167 1.00 77.56 106 GLY A CA 1
ATOM 780 C C . GLY A 1 106 ? -14.482 -9.726 13.996 1.00 77.56 106 GLY A C 1
ATOM 781 O O . GLY A 1 106 ? -14.018 -10.649 13.319 1.00 77.56 106 GLY A O 1
ATOM 782 N N . ILE A 1 107 ? -14.218 -8.450 13.708 1.00 87.50 107 ILE A N 1
ATOM 783 C CA . ILE A 1 107 ? -13.399 -8.033 12.570 1.00 87.50 107 ILE A CA 1
ATOM 784 C C . ILE A 1 107 ? -12.056 -7.514 13.076 1.00 87.50 107 ILE A C 1
ATOM 786 O O . ILE A 1 107 ? -11.947 -6.395 13.561 1.00 87.50 107 ILE A O 1
ATOM 790 N N . ASN A 1 108 ? -11.021 -8.344 12.940 1.00 91.88 108 ASN A N 1
ATOM 791 C CA . ASN A 1 108 ? -9.643 -7.910 13.130 1.00 91.88 108 ASN A CA 1
ATOM 792 C C . ASN A 1 108 ? -9.098 -7.341 11.812 1.00 91.88 108 ASN A C 1
ATOM 794 O O . ASN A 1 108 ? -9.177 -8.015 10.781 1.00 91.88 108 ASN A O 1
ATOM 798 N N . VAL A 1 109 ? -8.585 -6.115 11.868 1.00 95.88 109 VAL A N 1
ATOM 799 C CA . VAL A 1 109 ? -7.868 -5.427 10.792 1.00 95.88 109 VAL A CA 1
ATOM 800 C C . VAL A 1 109 ? -6.501 -5.049 11.339 1.00 95.88 109 VAL A C 1
ATOM 802 O O . VAL A 1 109 ? -6.405 -4.617 12.483 1.00 95.88 109 VAL A O 1
ATOM 805 N N . THR A 1 110 ? -5.453 -5.189 10.531 1.00 97.62 110 THR A N 1
ATOM 806 C CA . THR A 1 110 ? -4.106 -4.732 10.898 1.00 97.62 110 THR A CA 1
ATOM 807 C C . THR A 1 110 ? -3.644 -3.651 9.938 1.00 97.62 110 THR A C 1
ATOM 809 O O . THR A 1 110 ? -3.645 -3.859 8.723 1.00 97.62 110 THR A O 1
ATOM 812 N N . VAL A 1 111 ? -3.230 -2.505 10.475 1.00 98.12 111 VAL A N 1
ATOM 813 C CA . VAL A 1 111 ? -2.744 -1.369 9.681 1.00 98.12 111 VAL A CA 1
ATOM 814 C C . VAL A 1 111 ? -1.239 -1.192 9.879 1.00 98.12 111 VAL A C 1
ATOM 816 O O . VAL A 1 111 ? -0.748 -1.136 11.007 1.00 98.12 111 VAL A O 1
ATOM 819 N N . ALA A 1 112 ? -0.508 -1.057 8.775 1.00 98.00 112 ALA A N 1
ATOM 820 C CA . ALA A 1 112 ? 0.857 -0.546 8.760 1.00 98.00 112 ALA A CA 1
ATOM 821 C C . ALA A 1 112 ? 0.859 0.927 8.330 1.00 98.00 112 ALA A C 1
ATOM 823 O O . ALA A 1 112 ? 0.248 1.279 7.322 1.00 98.00 112 ALA A O 1
ATOM 824 N N . ILE A 1 113 ? 1.572 1.773 9.079 1.00 96.69 113 ILE A N 1
ATOM 825 C CA . ILE A 1 113 ? 1.792 3.184 8.734 1.00 96.69 113 ILE A CA 1
ATOM 826 C C . ILE A 1 113 ? 3.268 3.362 8.376 1.00 96.69 113 ILE A C 1
ATOM 828 O O . ILE A 1 113 ? 4.152 3.296 9.243 1.00 96.69 113 ILE A O 1
ATOM 832 N N . VAL A 1 114 ? 3.532 3.564 7.089 1.00 94.62 114 VAL A N 1
ATOM 833 C CA . VAL A 1 114 ? 4.878 3.811 6.555 1.00 94.62 114 VAL A CA 1
ATOM 834 C C . VAL A 1 114 ? 5.131 5.316 6.408 1.00 94.62 114 VAL A C 1
ATOM 836 O O . VAL A 1 114 ? 4.173 6.092 6.392 1.00 94.62 114 VAL A O 1
ATOM 839 N N . PRO A 1 115 ? 6.393 5.771 6.335 1.00 89.38 115 PRO A N 1
ATOM 840 C CA . PRO A 1 115 ? 6.686 7.179 6.106 1.00 89.38 115 PRO A CA 1
ATOM 841 C C . PRO A 1 115 ? 6.108 7.665 4.772 1.00 89.38 115 PRO A C 1
ATOM 843 O O . PRO A 1 115 ? 5.818 6.880 3.871 1.00 89.38 115 PRO A O 1
ATOM 846 N N . GLU A 1 116 ? 5.964 8.977 4.640 1.00 79.81 116 GLU A N 1
ATOM 847 C CA . GLU A 1 116 ? 5.826 9.611 3.327 1.00 79.81 116 GLU A CA 1
ATOM 848 C C . GLU A 1 116 ? 7.193 9.552 2.626 1.00 79.81 116 GLU A C 1
ATOM 850 O O . GLU A 1 116 ? 8.226 9.750 3.275 1.00 79.81 116 GLU A O 1
ATOM 855 N N . GLU A 1 117 ? 7.232 9.226 1.332 1.00 70.00 117 GLU A N 1
ATOM 856 C CA . GLU A 1 117 ? 8.497 9.240 0.593 1.00 70.00 117 GLU A CA 1
ATOM 857 C C . GLU A 1 117 ? 9.030 10.689 0.552 1.00 70.00 117 GLU A C 1
ATOM 859 O O . GLU A 1 117 ? 8.319 11.582 0.091 1.00 70.00 117 GLU A O 1
ATOM 864 N N . PRO A 1 118 ? 10.275 10.954 1.000 1.00 55.41 118 PRO A N 1
ATOM 865 C CA . PRO A 1 118 ? 10.818 12.315 1.081 1.00 55.41 118 PRO A CA 1
ATOM 866 C C . PRO A 1 118 ? 10.894 13.056 -0.263 1.00 55.41 118 PRO A C 1
ATOM 868 O O . PRO A 1 118 ? 10.944 14.285 -0.279 1.00 55.41 118 PRO A O 1
ATOM 871 N N . SER A 1 119 ? 10.950 12.303 -1.365 1.00 51.59 119 SER A N 1
ATOM 872 C CA . SER A 1 119 ? 11.045 12.769 -2.751 1.00 51.59 119 SER A CA 1
ATOM 873 C C . SER A 1 119 ? 9.765 12.580 -3.565 1.00 51.59 119 SER A C 1
ATOM 875 O O . SER A 1 119 ? 9.782 12.928 -4.740 1.00 51.59 119 SER A O 1
ATOM 877 N N . ALA A 1 120 ? 8.690 12.024 -2.989 1.00 50.31 120 ALA A N 1
ATOM 878 C CA . ALA A 1 120 ? 7.495 11.701 -3.763 1.00 50.31 120 ALA A CA 1
ATOM 879 C C . ALA A 1 120 ? 6.815 12.951 -4.339 1.00 50.31 120 ALA A C 1
ATOM 881 O O . ALA A 1 120 ? 6.767 13.994 -3.670 1.00 50.31 120 ALA A O 1
ATOM 882 N N . PRO A 1 121 ? 6.140 12.808 -5.497 1.00 48.47 121 PRO A N 1
ATOM 883 C CA . PRO A 1 121 ? 5.177 13.795 -5.945 1.00 48.47 121 PRO A CA 1
ATOM 884 C C . PRO A 1 121 ? 4.169 14.095 -4.844 1.00 48.47 121 PRO A C 1
ATOM 886 O O . PRO A 1 121 ? 3.809 13.225 -4.051 1.00 48.47 121 PRO A O 1
ATOM 889 N N . ARG A 1 122 ? 3.662 15.331 -4.870 1.00 52.28 122 ARG A N 1
ATOM 890 C CA . ARG A 1 122 ? 2.758 16.030 -3.924 1.00 52.28 122 ARG A CA 1
ATOM 891 C C . ARG A 1 122 ? 1.639 15.220 -3.225 1.00 52.28 122 ARG A C 1
ATOM 893 O O . ARG A 1 122 ? 1.020 15.758 -2.302 1.00 52.28 122 ARG A O 1
ATOM 900 N N . LEU A 1 123 ? 1.341 13.994 -3.657 1.00 57.69 123 LEU A N 1
ATOM 901 C CA . LEU A 1 123 ? 0.277 13.124 -3.160 1.00 57.69 123 LEU A CA 1
ATOM 902 C C . LEU A 1 123 ? 0.700 12.149 -2.042 1.00 57.69 123 LEU A C 1
ATOM 904 O O . LEU A 1 123 ? -0.147 11.814 -1.222 1.00 57.69 123 LEU A O 1
ATOM 908 N N . GLY A 1 124 ? 1.966 11.710 -1.960 1.00 65.75 124 GLY A N 1
ATOM 909 C CA . GLY A 1 124 ? 2.417 10.810 -0.878 1.00 65.75 124 GLY A CA 1
ATOM 910 C C . GLY A 1 124 ? 1.643 9.479 -0.794 1.00 65.75 124 GLY A C 1
ATOM 911 O O . GLY A 1 124 ? 1.417 8.954 0.303 1.00 65.75 124 GLY A O 1
ATOM 912 N N . HIS A 1 125 ? 1.184 8.973 -1.943 1.00 85.81 125 HIS A N 1
ATOM 913 C CA . HIS A 1 125 ? 0.334 7.786 -2.056 1.00 85.81 125 HIS A CA 1
ATOM 914 C C . HIS A 1 125 ? 1.098 6.490 -1.805 1.00 85.81 125 HIS A C 1
ATOM 916 O O . HIS A 1 125 ? 2.254 6.333 -2.195 1.00 85.81 125 HIS A O 1
ATOM 922 N N . VAL A 1 126 ? 0.436 5.546 -1.137 1.00 92.81 126 VAL A N 1
ATOM 923 C CA . VAL A 1 126 ? 1.048 4.271 -0.753 1.00 92.81 126 VAL A CA 1
ATOM 924 C C . VAL A 1 126 ? 1.110 3.290 -1.922 1.00 92.81 126 VAL A C 1
ATOM 926 O O . VAL A 1 126 ? 1.986 2.433 -1.931 1.00 92.81 126 VAL A O 1
ATOM 929 N N . ASP A 1 127 ? 0.249 3.432 -2.929 1.00 92.38 127 ASP A N 1
ATOM 930 C CA . ASP A 1 127 ? 0.259 2.600 -4.141 1.00 92.38 127 ASP A CA 1
ATOM 931 C C . ASP A 1 127 ? 1.498 2.822 -5.037 1.00 92.38 127 ASP A C 1
ATOM 933 O O . ASP A 1 127 ? 1.859 1.940 -5.816 1.00 92.38 127 ASP A O 1
ATOM 937 N N . GLY A 1 128 ? 2.204 3.948 -4.874 1.00 90.88 128 GLY A N 1
ATOM 938 C CA . GLY A 1 128 ? 3.546 4.191 -5.421 1.00 90.88 128 GLY A CA 1
ATOM 939 C C . GLY A 1 128 ? 4.698 3.664 -4.547 1.00 90.88 128 GLY A C 1
ATOM 940 O O . GLY A 1 128 ? 5.846 3.603 -4.990 1.00 90.88 128 GLY A O 1
ATOM 941 N N . ILE A 1 129 ? 4.404 3.250 -3.312 1.00 93.88 129 ILE A N 1
ATOM 942 C CA . ILE A 1 129 ? 5.377 2.743 -2.334 1.00 93.88 129 ILE A CA 1
ATOM 943 C C . ILE A 1 129 ? 5.347 1.216 -2.275 1.00 93.88 129 ILE A C 1
ATOM 945 O O . ILE A 1 129 ? 6.393 0.570 -2.314 1.00 93.88 129 ILE A O 1
ATOM 949 N N . CYS A 1 130 ? 4.166 0.619 -2.136 1.00 96.88 130 CYS A N 1
ATOM 950 C CA . CYS A 1 130 ? 4.007 -0.821 -2.015 1.00 96.88 130 CYS A CA 1
ATOM 951 C C . CYS A 1 130 ? 2.630 -1.284 -2.483 1.00 96.88 130 CYS A C 1
ATOM 953 O O . CYS A 1 130 ? 1.663 -0.528 -2.485 1.00 96.88 130 CYS A O 1
ATOM 955 N N . ASN A 1 131 ? 2.526 -2.556 -2.861 1.00 97.69 131 ASN A N 1
ATOM 956 C CA . ASN A 1 131 ? 1.260 -3.150 -3.275 1.00 97.69 131 ASN A CA 1
ATOM 957 C C . ASN A 1 131 ? 1.277 -4.677 -3.101 1.00 97.69 131 ASN A C 1
ATOM 959 O O . ASN A 1 131 ? 2.332 -5.311 -3.046 1.00 97.69 131 ASN A O 1
ATOM 963 N N . TRP A 1 132 ? 0.106 -5.295 -2.970 1.00 98.38 132 TRP A N 1
ATOM 964 C CA . TRP A 1 132 ? -0.013 -6.717 -2.641 1.00 98.38 132 TRP A CA 1
ATOM 965 C C . TRP A 1 132 ? 0.094 -7.590 -3.889 1.00 98.38 132 TRP A C 1
ATOM 967 O O . TRP A 1 132 ? -0.781 -7.539 -4.749 1.00 98.38 132 TRP A O 1
ATOM 977 N N . LEU A 1 133 ? 1.101 -8.464 -3.946 1.00 98.25 133 LEU A N 1
ATOM 978 C CA . LEU A 1 133 ? 1.219 -9.512 -4.970 1.00 98.25 133 LEU A CA 1
ATOM 979 C C . LEU A 1 133 ? 0.364 -10.736 -4.616 1.00 98.25 133 LEU A C 1
ATOM 981 O O . LEU A 1 133 ? -0.213 -11.378 -5.490 1.00 98.25 133 LEU A O 1
ATOM 985 N N . ALA A 1 134 ? 0.251 -11.034 -3.321 1.00 98.06 134 ALA A N 1
ATOM 986 C CA . ALA A 1 134 ? -0.502 -12.158 -2.773 1.00 98.06 134 ALA A CA 1
ATOM 987 C C . ALA A 1 134 ? -0.959 -11.847 -1.330 1.00 98.06 134 ALA A C 1
ATOM 989 O O . ALA A 1 134 ? -0.468 -10.889 -0.732 1.00 98.06 134 ALA A O 1
ATOM 990 N N . PRO A 1 135 ? -1.860 -12.646 -0.721 1.00 97.56 135 PRO A N 1
ATOM 991 C CA . PRO A 1 135 ? -2.319 -12.434 0.661 1.00 97.56 135 PRO A CA 1
ATOM 992 C C . PRO A 1 135 ? -1.220 -12.323 1.734 1.00 97.56 135 PRO A C 1
ATOM 994 O O . PRO A 1 135 ? -1.415 -11.695 2.773 1.00 97.56 135 PRO A O 1
ATOM 997 N N . SER A 1 136 ? -0.063 -12.941 1.493 1.00 97.69 136 SER A N 1
ATOM 998 C CA . SER A 1 136 ? 1.104 -12.934 2.383 1.00 97.69 136 SER A CA 1
ATOM 999 C C . SER A 1 136 ? 2.361 -12.403 1.692 1.00 97.69 136 SER A C 1
ATOM 1001 O O . SER A 1 136 ? 3.472 -12.719 2.114 1.00 97.69 136 SER A O 1
ATOM 1003 N N . THR A 1 137 ? 2.222 -11.651 0.596 1.00 98.56 137 THR A N 1
ATOM 1004 C CA . THR A 1 137 ? 3.371 -11.138 -0.160 1.00 98.56 137 THR A CA 1
ATOM 1005 C C . THR A 1 137 ? 3.111 -9.726 -0.652 1.00 98.56 137 THR A C 1
ATOM 1007 O O . THR A 1 137 ? 2.172 -9.477 -1.411 1.00 98.56 137 THR A O 1
ATOM 1010 N N . LEU A 1 138 ? 3.959 -8.807 -0.204 1.00 98.69 138 LEU A N 1
ATOM 1011 C CA . LEU A 1 138 ? 3.877 -7.384 -0.484 1.00 98.69 138 LEU A CA 1
ATOM 1012 C C . LEU A 1 138 ? 5.100 -6.972 -1.309 1.00 98.69 138 LEU A C 1
ATOM 1014 O O . LEU A 1 138 ? 6.233 -7.167 -0.872 1.00 98.69 138 LEU A O 1
ATOM 1018 N N . ALA A 1 139 ? 4.869 -6.404 -2.488 1.00 98.56 139 ALA A N 1
ATOM 1019 C CA . ALA A 1 139 ? 5.900 -5.710 -3.245 1.00 98.56 139 ALA A CA 1
ATOM 1020 C C . ALA A 1 139 ? 6.177 -4.363 -2.578 1.00 98.56 139 ALA A C 1
ATOM 1022 O O . ALA A 1 139 ? 5.237 -3.624 -2.295 1.00 98.56 139 ALA A O 1
ATOM 1023 N N . LEU A 1 140 ? 7.444 -4.040 -2.345 1.00 98.00 140 LEU A N 1
ATOM 1024 C CA . LEU A 1 140 ? 7.899 -2.752 -1.829 1.00 98.00 140 LEU A CA 1
ATOM 1025 C C . LEU A 1 140 ? 8.890 -2.163 -2.827 1.00 98.00 140 LEU A C 1
ATOM 1027 O O . LEU A 1 140 ? 9.860 -2.835 -3.177 1.00 98.00 140 LEU A O 1
ATOM 1031 N N . SER A 1 141 ? 8.665 -0.921 -3.253 1.00 95.62 141 SER A N 1
ATOM 1032 C CA . SER A 1 141 ? 9.586 -0.186 -4.118 1.00 95.62 141 SER A CA 1
ATOM 1033 C C . SER A 1 141 ? 11.010 -0.276 -3.577 1.00 95.62 141 SER A C 1
ATOM 1035 O O . SER A 1 141 ? 11.281 0.070 -2.427 1.00 95.62 141 SER A O 1
ATOM 1037 N N . ASN A 1 142 ? 11.930 -0.758 -4.406 1.00 95.19 142 ASN A N 1
ATOM 1038 C CA . ASN A 1 142 ? 13.346 -0.861 -4.097 1.00 95.19 142 ASN A CA 1
ATOM 1039 C C . ASN A 1 142 ? 14.000 0.508 -4.300 1.00 95.19 142 ASN A C 1
ATOM 1041 O O . ASN A 1 142 ? 14.695 0.739 -5.287 1.00 95.19 142 ASN A O 1
ATOM 1045 N N . PHE A 1 143 ? 13.678 1.434 -3.393 1.00 90.62 143 PHE A N 1
ATOM 1046 C CA . PHE A 1 143 ? 14.115 2.825 -3.447 1.00 90.62 143 PHE A CA 1
ATOM 1047 C C . PHE A 1 143 ? 15.620 2.947 -3.706 1.00 90.62 143 PHE A C 1
ATOM 1049 O O . PHE A 1 143 ? 16.422 2.183 -3.168 1.00 90.62 143 PHE A O 1
ATOM 1056 N N . SER A 1 144 ? 16.008 3.972 -4.468 1.00 85.50 144 SER A N 1
ATOM 1057 C CA . SER A 1 144 ? 17.410 4.236 -4.819 1.00 85.50 144 SER A CA 1
ATOM 1058 C C . SER A 1 144 ? 18.323 4.409 -3.600 1.00 85.50 144 SER A C 1
ATOM 1060 O O . SER A 1 144 ? 19.514 4.113 -3.681 1.00 85.50 144 SER A O 1
ATOM 1062 N N . ASP A 1 145 ? 17.778 4.889 -2.478 1.00 86.31 145 ASP A N 1
ATOM 1063 C CA . ASP A 1 145 ? 18.458 4.907 -1.184 1.00 86.31 145 ASP A CA 1
ATOM 1064 C C . ASP A 1 145 ? 18.102 3.647 -0.365 1.00 86.31 145 ASP A C 1
ATOM 1066 O O . ASP A 1 145 ? 16.966 3.523 0.113 1.00 86.31 145 ASP A O 1
ATOM 1070 N N . PRO A 1 146 ? 19.071 2.744 -0.104 1.00 89.62 146 PRO A N 1
ATOM 1071 C CA . PRO A 1 146 ? 18.844 1.543 0.697 1.00 89.62 146 PRO A CA 1
ATOM 1072 C C . PRO A 1 146 ? 18.336 1.826 2.115 1.00 89.62 146 PRO A C 1
ATOM 1074 O O . PRO A 1 146 ? 17.653 0.985 2.704 1.00 89.62 146 PRO A O 1
ATOM 1077 N N . SER A 1 147 ? 18.652 2.997 2.683 1.00 91.06 147 SER A N 1
ATOM 1078 C CA . SER A 1 147 ? 18.174 3.373 4.016 1.00 91.06 147 SER A CA 1
ATOM 1079 C C . SER A 1 147 ? 16.666 3.640 4.027 1.00 91.06 147 SER A C 1
ATOM 1081 O O . SER A 1 147 ? 15.982 3.287 4.992 1.00 91.06 147 SER A O 1
ATOM 1083 N N . THR A 1 148 ? 16.134 4.155 2.914 1.00 90.38 148 THR A N 1
ATOM 1084 C CA . THR A 1 148 ? 14.697 4.353 2.715 1.00 90.38 148 THR A CA 1
ATOM 1085 C C . THR A 1 148 ? 13.993 3.000 2.629 1.00 90.38 148 THR A C 1
ATOM 1087 O O . THR A 1 148 ? 13.060 2.755 3.391 1.00 90.38 148 THR A O 1
ATOM 1090 N N . PHE A 1 149 ? 14.491 2.063 1.813 1.00 92.88 149 PHE A N 1
ATOM 1091 C CA . PHE A 1 149 ? 13.938 0.702 1.769 1.00 92.88 149 PHE A CA 1
ATOM 1092 C C . PHE A 1 149 ? 13.923 0.039 3.154 1.00 92.88 149 PHE A C 1
ATOM 1094 O O . PHE A 1 149 ? 12.889 -0.466 3.592 1.00 92.88 149 PHE A O 1
ATOM 1101 N N . ALA A 1 150 ? 15.047 0.087 3.876 1.00 95.38 150 ALA A N 1
ATOM 1102 C CA . ALA A 1 150 ? 15.169 -0.522 5.197 1.00 95.38 150 ALA A CA 1
ATOM 1103 C C . ALA A 1 150 ? 14.174 0.065 6.213 1.00 95.38 150 ALA A C 1
ATOM 1105 O O . ALA A 1 150 ? 13.578 -0.681 6.991 1.00 95.38 150 ALA A O 1
ATOM 1106 N N . LEU A 1 151 ? 13.956 1.384 6.193 1.00 94.00 151 LEU A N 1
ATOM 1107 C CA . LEU A 1 151 ? 12.993 2.047 7.073 1.00 94.00 151 LEU A CA 1
ATOM 1108 C C . LEU A 1 151 ? 11.554 1.591 6.792 1.00 94.00 151 LEU A C 1
ATOM 1110 O O . LEU A 1 151 ? 10.818 1.261 7.725 1.00 94.00 151 LEU A O 1
ATOM 1114 N N . PHE A 1 152 ? 11.153 1.552 5.521 1.00 95.25 152 PHE A N 1
ATOM 1115 C CA . PHE A 1 152 ? 9.809 1.129 5.125 1.00 95.25 152 PHE A CA 1
ATOM 1116 C C . PHE A 1 152 ? 9.586 -0.353 5.434 1.00 95.25 152 PHE A C 1
ATOM 1118 O O . PHE A 1 152 ? 8.579 -0.710 6.050 1.00 95.25 152 PHE A O 1
ATOM 1125 N N . ALA A 1 153 ? 10.560 -1.205 5.106 1.00 96.94 153 ALA A N 1
ATOM 1126 C CA . ALA A 1 153 ? 10.529 -2.625 5.435 1.00 96.94 153 ALA A CA 1
ATOM 1127 C C . ALA A 1 153 ? 10.423 -2.858 6.951 1.00 96.94 153 ALA A C 1
ATOM 1129 O O . ALA A 1 153 ? 9.637 -3.696 7.386 1.00 96.94 153 ALA A O 1
ATOM 1130 N N . ALA A 1 154 ? 11.131 -2.075 7.773 1.00 96.69 154 ALA A N 1
ATOM 1131 C CA . ALA A 1 154 ? 11.036 -2.163 9.229 1.00 96.69 154 ALA A CA 1
ATOM 1132 C C . ALA A 1 154 ? 9.643 -1.775 9.759 1.00 96.69 154 ALA A C 1
ATOM 1134 O O . ALA A 1 154 ? 9.129 -2.440 10.658 1.00 96.69 154 ALA A O 1
ATOM 1135 N N . ARG A 1 155 ? 8.999 -0.739 9.198 1.00 96.00 155 ARG A N 1
ATOM 1136 C CA . ARG A 1 155 ? 7.621 -0.350 9.568 1.00 96.00 155 ARG A CA 1
ATOM 1137 C C . ARG A 1 155 ? 6.607 -1.437 9.204 1.00 96.00 155 ARG A C 1
ATOM 1139 O O . ARG A 1 155 ? 5.726 -1.744 10.004 1.00 96.00 155 ARG A O 1
ATOM 1146 N N . LEU A 1 156 ? 6.762 -2.047 8.031 1.00 98.00 156 LEU A N 1
ATOM 1147 C CA . LEU A 1 156 ? 5.932 -3.166 7.583 1.00 98.00 156 LEU A CA 1
ATOM 1148 C C . LEU A 1 156 ? 6.139 -4.408 8.463 1.00 98.00 156 LEU A C 1
ATOM 1150 O O . LEU A 1 156 ? 5.163 -4.997 8.924 1.00 98.00 156 LEU A O 1
ATOM 1154 N N . ALA A 1 157 ? 7.390 -4.761 8.766 1.00 96.94 157 ALA A N 1
ATOM 1155 C CA . ALA A 1 157 ? 7.726 -5.884 9.640 1.00 96.94 157 ALA A CA 1
ATOM 1156 C C . ALA A 1 157 ? 7.216 -5.676 11.076 1.00 96.94 157 ALA A C 1
ATOM 1158 O O . ALA A 1 157 ? 6.702 -6.608 11.685 1.00 96.94 157 ALA A O 1
ATOM 1159 N N . ALA A 1 158 ? 7.280 -4.453 11.610 1.00 96.25 158 ALA A N 1
ATOM 1160 C CA . ALA A 1 158 ? 6.722 -4.138 12.925 1.00 96.25 158 ALA A CA 1
ATOM 1161 C C . ALA A 1 158 ? 5.192 -4.309 12.976 1.00 96.25 158 ALA A C 1
ATOM 1163 O O . ALA A 1 158 ? 4.646 -4.696 14.008 1.00 96.25 158 ALA A O 1
ATOM 1164 N N . ALA A 1 159 ? 4.493 -4.029 11.872 1.00 96.88 159 ALA A N 1
ATOM 1165 C CA . ALA A 1 159 ? 3.041 -4.156 11.795 1.00 96.88 159 ALA A CA 1
ATOM 1166 C C . ALA A 1 159 ? 2.572 -5.592 11.511 1.00 96.88 159 ALA A C 1
ATOM 1168 O O . ALA A 1 159 ? 1.569 -6.025 12.077 1.00 96.88 159 ALA A O 1
ATOM 1169 N N . PHE A 1 160 ? 3.271 -6.321 10.638 1.00 97.44 160 PHE A N 1
ATOM 1170 C CA . PHE A 1 160 ? 2.805 -7.607 10.110 1.00 97.44 160 PHE A CA 1
ATOM 1171 C C . PHE A 1 160 ? 3.621 -8.824 10.566 1.00 97.44 160 PHE A C 1
ATOM 1173 O O . PHE A 1 160 ? 3.145 -9.953 10.418 1.00 97.44 160 PHE A O 1
ATOM 1180 N N . GLY A 1 161 ? 4.811 -8.620 11.136 1.00 95.88 161 GLY A N 1
ATOM 1181 C CA . GLY A 1 161 ? 5.737 -9.690 11.509 1.00 95.88 161 GLY A CA 1
ATOM 1182 C C . GLY A 1 161 ? 6.103 -10.591 10.326 1.00 95.88 161 GLY A C 1
ATOM 1183 O O . GLY A 1 161 ? 6.065 -10.173 9.170 1.00 95.88 161 GLY A O 1
ATOM 1184 N N . ASP A 1 162 ? 6.374 -11.863 10.616 1.00 95.44 162 ASP A N 1
ATOM 1185 C CA . ASP A 1 162 ? 6.747 -12.873 9.610 1.00 95.44 162 ASP A CA 1
ATOM 1186 C C . ASP A 1 162 ? 5.564 -13.345 8.742 1.00 95.44 162 ASP A C 1
ATOM 1188 O O . ASP A 1 162 ? 5.710 -14.213 7.883 1.00 95.44 162 ASP A O 1
ATOM 1192 N N . ALA A 1 163 ? 4.361 -12.802 8.961 1.00 96.38 163 ALA A N 1
ATOM 1193 C CA . ALA A 1 163 ? 3.166 -13.199 8.222 1.00 96.38 163 ALA A CA 1
ATOM 1194 C C . ALA A 1 163 ? 3.101 -12.606 6.802 1.00 96.38 163 ALA A C 1
ATOM 1196 O O . ALA A 1 163 ? 2.209 -12.972 6.028 1.00 96.38 163 ALA A O 1
ATOM 1197 N N . VAL A 1 164 ? 3.999 -11.672 6.474 1.00 98.19 164 VAL A N 1
ATOM 1198 C CA . VAL A 1 164 ? 4.089 -11.013 5.169 1.00 98.19 164 VAL A CA 1
ATOM 1199 C C . VAL A 1 164 ? 5.531 -11.062 4.677 1.00 98.19 164 VAL A C 1
ATOM 1201 O O . VAL A 1 164 ? 6.430 -10.508 5.301 1.00 98.19 164 VAL A O 1
ATOM 1204 N N . ASN A 1 165 ? 5.735 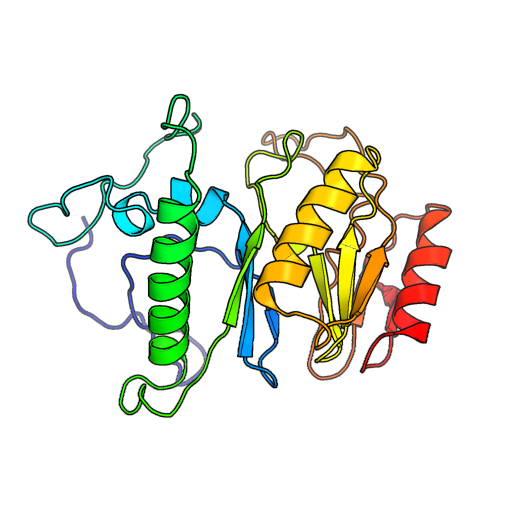-11.690 3.522 1.00 98.25 165 ASN A N 1
ATOM 1205 C CA . ASN A 1 165 ? 6.988 -11.618 2.782 1.00 98.25 165 ASN A CA 1
ATOM 1206 C C . ASN A 1 165 ? 7.080 -10.271 2.050 1.00 98.25 165 ASN A C 1
ATOM 1208 O O . ASN A 1 165 ? 6.169 -9.926 1.292 1.00 98.25 165 ASN A O 1
ATOM 1212 N N . ILE A 1 166 ? 8.168 -9.530 2.257 1.00 98.50 166 ILE A N 1
ATOM 1213 C CA . ILE A 1 166 ? 8.426 -8.254 1.581 1.00 98.50 166 ILE A CA 1
ATOM 1214 C C . ILE A 1 166 ? 9.364 -8.519 0.403 1.00 98.50 166 ILE A C 1
ATOM 1216 O O . ILE A 1 166 ? 10.495 -8.959 0.595 1.00 98.50 166 ILE A O 1
ATOM 1220 N N . VAL A 1 167 ? 8.893 -8.235 -0.808 1.00 98.44 167 VAL A N 1
ATOM 1221 C CA . VAL A 1 167 ? 9.644 -8.416 -2.055 1.00 98.44 167 VAL A CA 1
ATOM 1222 C C . VAL A 1 167 ? 10.136 -7.048 -2.533 1.00 98.44 167 VAL A C 1
ATOM 1224 O O . VAL A 1 167 ? 9.295 -6.193 -2.826 1.00 98.44 167 VAL A O 1
ATOM 1227 N N . PRO A 1 168 ? 11.459 -6.811 -2.628 1.00 98.12 168 PRO A N 1
ATOM 1228 C CA . PRO A 1 168 ? 11.987 -5.621 -3.286 1.00 98.12 168 PRO A CA 1
ATOM 1229 C C . PRO A 1 168 ? 11.538 -5.596 -4.748 1.00 98.12 168 PRO A C 1
ATOM 1231 O O . PRO A 1 168 ? 11.715 -6.577 -5.465 1.00 98.12 168 PRO A O 1
ATOM 1234 N N . PHE A 1 169 ? 10.945 -4.488 -5.179 1.00 97.75 169 PHE A N 1
ATOM 1235 C CA . PHE A 1 169 ? 10.341 -4.350 -6.502 1.00 97.75 169 PHE A CA 1
ATOM 1236 C C . PHE A 1 169 ? 11.003 -3.208 -7.289 1.00 97.75 169 PHE A C 1
ATOM 1238 O O . PHE A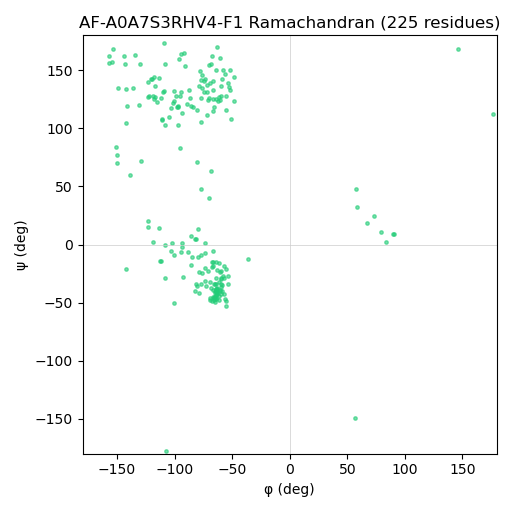 1 169 ? 11.327 -2.191 -6.676 1.00 97.75 169 PHE A O 1
ATOM 1245 N N . PRO A 1 170 ? 11.212 -3.324 -8.613 1.00 96.50 170 PRO A N 1
ATOM 1246 C CA . PRO A 1 170 ? 11.909 -2.312 -9.405 1.00 96.50 170 PRO A CA 1
ATOM 1247 C C . PRO A 1 170 ? 11.344 -0.903 -9.211 1.00 96.50 170 PRO A C 1
ATOM 1249 O O . PRO A 1 170 ? 10.130 -0.697 -9.261 1.00 96.50 170 PRO A O 1
ATOM 1252 N N . TYR A 1 171 ? 12.234 0.066 -8.999 1.00 92.56 171 TYR A N 1
ATOM 1253 C CA . TYR A 1 171 ? 11.875 1.460 -8.754 1.00 92.56 171 TYR A CA 1
ATOM 1254 C C . TYR A 1 171 ? 12.874 2.390 -9.441 1.00 92.56 171 TYR A C 1
ATOM 1256 O O . TYR A 1 171 ? 14.007 2.556 -8.990 1.00 92.56 171 TYR A O 1
ATOM 1264 N N . TYR A 1 172 ? 12.448 2.976 -10.557 1.00 91.19 172 TYR A N 1
ATOM 1265 C CA . TYR A 1 172 ? 13.267 3.843 -11.407 1.00 91.19 172 TYR A CA 1
ATOM 1266 C C . TYR A 1 172 ? 12.449 5.049 -11.886 1.00 91.19 172 TYR A C 1
ATOM 1268 O O . TYR A 1 172 ? 12.252 5.196 -13.093 1.00 91.19 172 TYR A O 1
ATOM 1276 N N . PRO A 1 173 ? 11.922 5.877 -10.964 1.00 88.06 173 PRO A N 1
ATOM 1277 C CA . PRO A 1 173 ? 11.011 6.957 -11.314 1.00 88.06 173 PRO A CA 1
ATOM 1278 C C . PRO A 1 173 ? 11.663 7.947 -12.283 1.00 88.06 173 PRO A C 1
ATOM 1280 O O . PRO A 1 173 ? 12.819 8.347 -12.103 1.00 88.06 173 PRO A O 1
ATOM 1283 N N . SER A 1 174 ? 10.918 8.366 -13.304 1.00 85.56 174 SER A N 1
ATOM 1284 C CA . SER A 1 174 ? 11.337 9.486 -14.151 1.00 85.56 174 SER A CA 1
ATOM 1285 C C . SER A 1 174 ? 11.263 10.810 -13.378 1.00 85.56 174 SER A C 1
ATOM 1287 O O . SER A 1 174 ? 10.446 10.967 -12.474 1.00 85.56 174 SER A O 1
ATOM 1289 N N . SER A 1 175 ? 12.059 11.800 -13.781 1.00 82.25 175 SER A N 1
ATOM 1290 C CA . SER A 1 175 ? 11.956 13.171 -13.261 1.00 82.25 175 SER A CA 1
ATOM 1291 C C . SER A 1 175 ? 10.923 14.030 -14.003 1.00 82.25 175 SER A C 1
ATOM 1293 O O . SER A 1 175 ? 10.899 15.249 -13.821 1.00 82.25 175 SER A O 1
ATOM 1295 N N . ASP A 1 176 ? 10.137 13.435 -14.902 1.00 82.25 176 ASP A N 1
ATOM 1296 C CA . ASP A 1 176 ? 9.221 14.175 -15.760 1.00 82.25 176 ASP A CA 1
ATOM 1297 C C . ASP A 1 176 ? 8.004 14.664 -14.978 1.00 82.25 176 ASP A C 1
ATOM 1299 O O . ASP A 1 176 ? 7.442 13.971 -14.129 1.00 82.25 176 ASP A O 1
ATOM 1303 N N . VAL A 1 177 ? 7.574 15.883 -15.300 1.00 77.94 177 VAL A N 1
ATOM 1304 C CA . VAL A 1 177 ? 6.438 16.542 -14.658 1.00 77.94 177 VAL A CA 1
ATOM 1305 C C . VAL A 1 177 ? 5.417 16.919 -15.724 1.00 77.94 177 VAL A C 1
ATOM 1307 O O . VAL A 1 177 ? 5.734 17.580 -16.718 1.00 77.94 177 VAL A O 1
ATOM 1310 N N . TRP A 1 178 ? 4.174 16.505 -15.512 1.00 71.12 178 TRP A N 1
ATOM 1311 C CA . TRP A 1 178 ? 3.031 16.825 -16.354 1.00 71.12 178 TRP A CA 1
ATOM 1312 C C . TRP A 1 178 ? 2.685 18.320 -16.269 1.00 71.12 178 TRP A C 1
ATOM 1314 O O . TRP A 1 178 ? 3.101 19.045 -15.364 1.00 71.12 178 TRP A O 1
ATOM 1324 N N . LYS A 1 179 ? 1.910 18.820 -17.241 1.00 68.62 179 LYS A N 1
ATOM 1325 C CA . LYS A 1 179 ? 1.613 20.263 -17.399 1.00 68.62 179 LYS A CA 1
ATOM 1326 C C . LYS A 1 179 ? 0.912 20.905 -16.195 1.00 68.62 179 LYS A C 1
ATOM 1328 O O . LYS A 1 179 ? 0.962 22.121 -16.040 1.00 68.62 179 LYS A O 1
ATOM 1333 N N . ASP A 1 180 ? 0.240 20.108 -15.382 1.00 68.62 180 ASP A N 1
ATOM 1334 C CA . ASP A 1 180 ? -0.468 20.480 -14.157 1.00 68.62 180 ASP A CA 1
ATOM 1335 C C . ASP A 1 180 ? 0.393 20.332 -12.887 1.00 68.62 180 ASP A C 1
ATOM 1337 O O . ASP A 1 180 ? -0.048 20.671 -11.787 1.00 68.62 180 ASP A O 1
ATOM 1341 N N . GLY A 1 181 ? 1.655 19.919 -13.035 1.00 67.19 181 GLY A N 1
ATOM 1342 C CA . GLY A 1 181 ? 2.624 19.839 -11.951 1.00 67.19 181 GLY A CA 1
ATOM 1343 C C . GLY A 1 181 ? 2.649 18.504 -11.206 1.00 67.19 181 GLY A C 1
ATOM 1344 O O . GLY A 1 181 ? 3.309 18.440 -10.167 1.00 67.19 181 GLY A O 1
ATOM 1345 N N . PHE A 1 182 ? 1.950 17.478 -11.702 1.00 68.69 182 PHE A N 1
ATOM 1346 C CA . PHE A 1 182 ? 2.077 16.106 -11.205 1.00 68.69 182 PHE A CA 1
ATOM 1347 C C . PHE A 1 182 ? 3.325 15.447 -11.778 1.00 68.69 182 PHE A C 1
ATOM 1349 O O . PHE A 1 182 ? 3.605 15.582 -12.966 1.00 68.69 182 PHE A O 1
ATOM 1356 N N . GLU A 1 183 ? 4.080 14.739 -10.947 1.00 75.25 183 GLU A N 1
ATOM 1357 C CA . GLU A 1 183 ? 5.229 13.969 -11.426 1.00 75.25 183 GLU A CA 1
ATOM 1358 C C . GLU A 1 183 ? 4.735 12.677 -12.076 1.00 75.25 183 GLU A C 1
ATOM 1360 O O . GLU A 1 183 ? 3.669 12.149 -11.744 1.00 75.25 183 GLU A O 1
ATOM 1365 N N . SER A 1 184 ? 5.486 12.207 -13.060 1.00 83.06 184 SER A N 1
ATOM 1366 C CA . SER A 1 184 ? 5.178 10.979 -13.773 1.00 83.06 184 SER A CA 1
ATOM 1367 C C . SER A 1 184 ? 5.369 9.756 -12.873 1.00 83.06 184 SER A C 1
ATOM 1369 O O . SER A 1 184 ? 6.360 9.647 -12.158 1.00 83.06 184 SER A O 1
ATOM 1371 N N . ALA A 1 185 ? 4.445 8.798 -12.965 1.00 84.12 185 ALA A N 1
ATOM 1372 C CA . ALA A 1 185 ? 4.574 7.483 -12.333 1.00 84.12 185 ALA A CA 1
ATOM 1373 C C . ALA A 1 185 ? 5.424 6.500 -13.167 1.00 84.12 185 ALA A C 1
ATOM 1375 O O . ALA A 1 185 ? 5.526 5.320 -12.828 1.00 84.12 185 ALA A O 1
ATOM 1376 N N . GLU A 1 186 ? 6.009 6.957 -14.279 1.00 89.75 186 GLU A N 1
ATOM 1377 C CA . GLU A 1 186 ? 6.904 6.144 -15.100 1.00 89.75 186 GLU A CA 1
ATOM 1378 C C . GLU A 1 186 ? 8.058 5.594 -14.262 1.00 89.75 186 GLU A C 1
ATOM 1380 O O . GLU A 1 186 ? 8.740 6.349 -13.573 1.00 89.75 186 GLU A O 1
ATOM 1385 N N . GLY A 1 187 ? 8.262 4.276 -14.324 1.00 90.69 187 GLY A N 1
ATOM 1386 C CA . GLY A 1 187 ? 9.283 3.571 -13.551 1.00 90.69 187 GLY A CA 1
ATOM 1387 C C . GLY A 1 187 ? 8.886 3.204 -12.116 1.00 90.69 187 GLY A C 1
ATOM 1388 O O . GLY A 1 187 ? 9.696 2.603 -11.407 1.00 90.69 187 GLY A O 1
ATOM 1389 N N . VAL A 1 188 ? 7.651 3.497 -11.688 1.00 92.44 188 VAL A N 1
ATOM 1390 C CA . VAL A 1 188 ? 7.083 3.072 -10.396 1.00 92.44 188 VAL A CA 1
ATOM 1391 C C . VAL A 1 188 ? 6.271 1.784 -10.585 1.00 92.44 188 VAL A C 1
ATOM 1393 O O . VAL A 1 188 ? 5.052 1.802 -10.748 1.00 92.44 188 VAL A O 1
ATOM 1396 N N . TYR A 1 189 ? 6.946 0.631 -10.586 1.00 95.19 189 TYR A N 1
ATOM 1397 C CA . TYR A 1 189 ? 6.324 -0.642 -10.982 1.00 95.19 189 TYR A CA 1
ATOM 1398 C C . TYR A 1 189 ? 5.345 -1.229 -9.957 1.00 95.19 189 TYR A C 1
ATOM 1400 O O . TYR A 1 189 ? 4.500 -2.040 -10.332 1.00 95.19 189 TYR A O 1
ATOM 1408 N N . VAL A 1 190 ? 5.418 -0.831 -8.680 1.00 95.81 190 VAL A N 1
ATOM 1409 C CA . VAL A 1 190 ? 4.432 -1.239 -7.656 1.00 95.81 190 VAL A CA 1
ATOM 1410 C 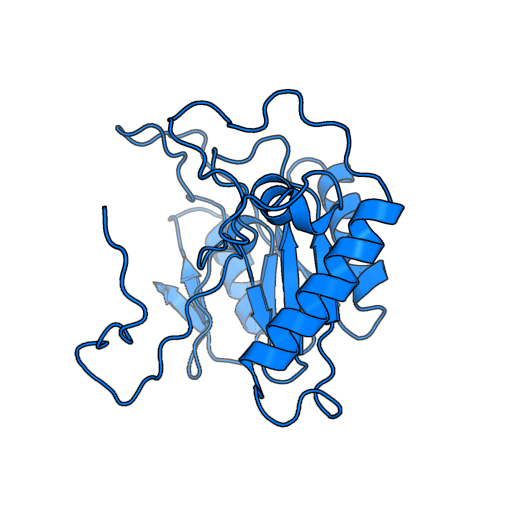C . VAL A 1 190 ? 3.032 -0.669 -7.911 1.00 95.81 190 VAL A C 1
ATOM 1412 O O . VAL A 1 190 ? 2.054 -1.201 -7.380 1.00 95.81 190 VAL A O 1
ATOM 1415 N N . ASN A 1 191 ? 2.916 0.339 -8.785 1.00 93.69 191 ASN A N 1
ATOM 1416 C CA . ASN A 1 191 ? 1.650 0.922 -9.226 1.00 93.69 191 ASN A CA 1
ATOM 1417 C C . ASN A 1 191 ? 0.935 0.017 -10.257 1.00 93.69 191 ASN A C 1
ATOM 1419 O O . ASN A 1 191 ? 0.520 0.433 -11.338 1.00 93.69 191 ASN A O 1
ATOM 1423 N N . PHE A 1 192 ? 0.850 -1.277 -9.941 1.00 95.25 192 PHE A N 1
ATOM 1424 C CA . PHE A 1 192 ? 0.113 -2.280 -10.696 1.00 95.25 192 PHE A CA 1
ATOM 1425 C C . PHE A 1 192 ? -1.322 -2.404 -10.176 1.00 95.25 192 PHE A C 1
ATOM 1427 O O . PHE A 1 192 ? -1.608 -2.205 -8.994 1.00 95.25 192 PHE A O 1
ATOM 1434 N N . ALA A 1 193 ? -2.246 -2.829 -11.038 1.00 95.19 193 ALA A N 1
ATOM 1435 C CA . ALA A 1 193 ? -3.615 -3.113 -10.620 1.00 95.19 193 ALA A CA 1
ATOM 1436 C C . ALA A 1 193 ? -3.800 -4.611 -10.352 1.00 95.19 193 ALA A C 1
ATOM 1438 O O . ALA A 1 193 ? -3.685 -5.442 -11.253 1.00 95.19 193 ALA A O 1
ATOM 1439 N N . ARG A 1 194 ? -4.149 -4.978 -9.115 1.00 93.94 194 ARG A N 1
ATOM 1440 C CA . ARG A 1 194 ? -4.521 -6.354 -8.757 1.00 93.94 194 ARG A CA 1
ATOM 1441 C C . ARG A 1 194 ? -6.038 -6.503 -8.754 1.00 93.94 194 ARG A C 1
ATOM 1443 O O . ARG A 1 194 ? -6.743 -5.894 -7.959 1.00 93.94 194 ARG A O 1
ATOM 1450 N N . THR A 1 195 ? -6.548 -7.368 -9.623 1.00 92.81 195 THR A N 1
ATOM 1451 C CA . THR A 1 195 ? -7.978 -7.702 -9.706 1.00 92.81 195 THR A CA 1
ATOM 1452 C C . THR A 1 195 ? -8.234 -9.104 -9.169 1.00 92.81 195 THR A C 1
ATOM 1454 O O . THR A 1 195 ? -7.310 -9.794 -8.747 1.00 92.81 195 THR A O 1
ATOM 1457 N N . ARG A 1 196 ? -9.487 -9.569 -9.221 1.00 89.12 196 ARG A N 1
ATOM 1458 C CA . ARG A 1 196 ? -9.823 -10.976 -8.961 1.00 89.12 196 ARG A CA 1
ATOM 1459 C C . ARG A 1 196 ? -9.133 -11.946 -9.932 1.00 89.12 196 ARG A C 1
ATOM 1461 O O . ARG A 1 196 ? -8.905 -13.091 -9.557 1.00 89.12 196 ARG A O 1
ATOM 1468 N N . TYR A 1 197 ? -8.848 -11.514 -11.160 1.00 93.00 197 TYR A N 1
ATOM 1469 C CA . TYR A 1 197 ? -8.462 -12.411 -12.254 1.00 93.00 197 TYR A CA 1
ATOM 1470 C C . TYR A 1 197 ? -6.995 -12.310 -12.654 1.00 93.00 197 TYR A C 1
ATOM 1472 O O . TYR A 1 197 ? -6.445 -13.294 -13.133 1.00 93.00 197 TYR A O 1
ATOM 1480 N N . ALA A 1 198 ? -6.378 -11.145 -12.477 1.00 96.25 198 ALA A N 1
ATOM 1481 C CA . ALA A 1 198 ? -5.014 -10.892 -12.920 1.00 96.25 198 ALA A CA 1
ATOM 1482 C C . ALA A 1 198 ? -4.355 -9.748 -12.139 1.00 96.25 198 ALA A C 1
ATOM 1484 O O . ALA A 1 198 ? -5.054 -8.926 -11.528 1.00 96.25 198 ALA A O 1
ATOM 1485 N N . ILE A 1 199 ? -3.025 -9.696 -12.209 1.00 97.00 199 ILE A N 1
ATOM 1486 C CA . ILE A 1 199 ? -2.215 -8.517 -11.890 1.00 97.00 199 ILE A CA 1
ATOM 1487 C C . ILE A 1 199 ? -1.798 -7.848 -13.197 1.00 97.00 199 ILE A C 1
ATOM 1489 O O . ILE A 1 199 ? -1.162 -8.476 -14.038 1.00 97.00 199 ILE A O 1
ATOM 1493 N N . TYR A 1 200 ? -2.172 -6.582 -13.343 1.00 96.62 200 TYR A N 1
ATOM 1494 C CA . TYR A 1 200 ? -1.876 -5.729 -14.486 1.00 96.62 200 TYR A CA 1
ATOM 1495 C C . TYR A 1 200 ? -0.659 -4.869 -14.166 1.00 96.62 200 TYR A C 1
ATOM 1497 O O . TYR A 1 200 ? -0.776 -3.918 -13.392 1.00 96.62 200 TYR A O 1
ATOM 1505 N N . VAL A 1 201 ? 0.496 -5.237 -14.715 1.00 95.75 201 VAL A N 1
ATOM 1506 C CA . VAL A 1 201 ? 1.776 -4.575 -14.427 1.00 95.75 201 VAL A CA 1
ATOM 1507 C C . VAL A 1 201 ? 2.051 -3.526 -15.501 1.00 95.75 201 VAL A C 1
ATOM 1509 O O . VAL A 1 201 ? 1.995 -3.885 -16.681 1.00 95.75 201 VAL A O 1
ATOM 1512 N N . PRO A 1 202 ? 2.344 -2.265 -15.131 1.00 94.56 202 PRO A N 1
ATOM 1513 C CA . PRO A 1 202 ? 2.725 -1.255 -16.106 1.00 94.56 202 PRO A CA 1
ATOM 1514 C C . PRO A 1 202 ? 4.072 -1.614 -16.737 1.00 94.56 202 PRO A C 1
ATOM 1516 O O . PRO A 1 202 ? 4.987 -2.078 -16.053 1.00 94.56 202 PRO A O 1
ATOM 1519 N N . THR A 1 203 ? 4.189 -1.378 -18.040 1.00 94.62 203 THR A N 1
ATOM 1520 C CA . THR A 1 203 ? 5.461 -1.463 -18.761 1.00 94.62 203 THR A CA 1
ATOM 1521 C C . THR A 1 203 ? 5.802 -0.122 -19.391 1.00 94.62 203 THR A C 1
ATOM 1523 O O . THR A 1 203 ? 4.922 0.601 -19.857 1.00 94.62 203 THR A O 1
ATOM 1526 N N . PHE A 1 204 ? 7.086 0.229 -19.382 1.00 93.62 204 PHE A N 1
ATOM 1527 C CA . PHE A 1 204 ? 7.565 1.547 -19.809 1.00 93.62 204 PHE A CA 1
ATOM 1528 C C . PHE A 1 204 ? 8.524 1.475 -21.006 1.00 93.62 204 PHE A C 1
ATOM 1530 O O . PHE A 1 204 ? 9.036 2.493 -21.462 1.00 93.62 204 PHE A O 1
ATOM 1537 N N . GLY A 1 205 ? 8.784 0.278 -21.541 1.00 93.38 205 GLY A N 1
ATOM 1538 C CA . GLY A 1 205 ? 9.806 0.065 -22.566 1.00 93.38 205 GLY A CA 1
ATOM 1539 C C . GLY A 1 205 ? 11.227 0.142 -21.999 1.00 93.38 205 GLY A C 1
ATOM 1540 O O . GLY A 1 205 ? 12.169 0.455 -22.730 1.00 93.38 205 GLY A O 1
ATOM 1541 N N . ALA A 1 206 ? 11.384 -0.126 -20.701 1.00 92.00 206 ALA A N 1
ATOM 1542 C CA . ALA A 1 206 ? 12.635 -0.010 -19.963 1.00 92.00 206 ALA A CA 1
ATOM 1543 C C . ALA A 1 206 ? 13.200 -1.397 -19.598 1.00 92.00 206 ALA A C 1
ATOM 1545 O O . ALA A 1 206 ? 12.442 -2.354 -19.448 1.00 92.00 206 ALA A O 1
ATOM 1546 N N . PRO A 1 207 ? 14.525 -1.545 -19.380 1.00 92.31 207 PRO A N 1
ATOM 1547 C CA . PRO A 1 207 ? 15.116 -2.828 -18.974 1.00 92.31 207 PRO A CA 1
ATOM 1548 C C . PRO A 1 207 ? 14.463 -3.450 -17.724 1.00 92.31 207 PRO A C 1
ATOM 1550 O O . PRO A 1 207 ? 14.323 -4.673 -17.637 1.00 92.31 207 PRO A O 1
ATOM 1553 N N . ALA A 1 208 ? 14.017 -2.600 -16.794 1.00 95.00 208 ALA A N 1
ATOM 1554 C CA . ALA A 1 208 ? 13.350 -2.992 -15.556 1.00 95.00 208 ALA A CA 1
ATOM 1555 C C . ALA A 1 208 ? 11.959 -3.632 -15.760 1.00 95.00 208 ALA A C 1
ATOM 1557 O O . ALA A 1 208 ? 11.488 -4.315 -14.852 1.00 95.00 208 ALA A O 1
ATOM 1558 N N . ASP A 1 209 ? 11.344 -3.513 -16.948 1.00 96.62 209 ASP A N 1
ATOM 1559 C CA . ASP A 1 209 ? 10.077 -4.190 -17.263 1.00 96.62 209 ASP A CA 1
ATOM 1560 C C . ASP A 1 209 ? 10.226 -5.702 -17.055 1.00 96.62 209 ASP A C 1
ATOM 1562 O O . ASP A 1 209 ? 9.409 -6.346 -16.404 1.00 96.62 209 ASP A O 1
ATOM 1566 N N . SER A 1 210 ? 11.316 -6.283 -17.565 1.00 96.12 210 SER A N 1
ATOM 1567 C CA . SER A 1 210 ? 11.538 -7.730 -17.489 1.00 96.12 210 SER A CA 1
ATOM 1568 C C . SER A 1 210 ? 11.712 -8.242 -16.056 1.00 96.12 210 SER A C 1
ATOM 1570 O O . SER A 1 210 ? 11.251 -9.338 -15.740 1.00 96.12 210 SER A O 1
ATOM 1572 N N . GLU A 1 211 ? 12.318 -7.435 -15.185 1.00 97.00 211 GLU A N 1
ATOM 1573 C CA . GLU A 1 211 ? 12.469 -7.734 -13.762 1.00 97.00 211 GLU A CA 1
ATOM 1574 C C . GLU A 1 211 ? 11.118 -7.680 -13.039 1.00 97.00 211 GLU A C 1
ATOM 1576 O O . GLU A 1 211 ? 10.759 -8.625 -12.335 1.00 97.00 211 GLU A O 1
ATOM 1581 N N . ALA A 1 212 ? 10.324 -6.627 -13.267 1.00 97.38 212 ALA A N 1
ATOM 1582 C CA . ALA A 1 212 ? 9.009 -6.482 -12.645 1.00 97.38 212 ALA A CA 1
ATOM 1583 C C . ALA A 1 212 ? 8.065 -7.629 -13.042 1.00 97.38 212 ALA A C 1
ATOM 1585 O O . ALA A 1 212 ? 7.409 -8.228 -12.187 1.00 97.38 212 ALA A O 1
ATOM 1586 N N . LEU A 1 213 ? 8.038 -7.988 -14.330 1.00 97.56 213 LEU A N 1
ATOM 1587 C CA . LEU A 1 213 ? 7.229 -9.098 -14.836 1.00 97.56 213 LEU A CA 1
ATOM 1588 C C . LEU A 1 213 ? 7.671 -10.449 -14.251 1.00 97.56 213 LEU A C 1
ATOM 1590 O O . LEU A 1 213 ? 6.816 -11.275 -13.926 1.00 97.56 213 LEU A O 1
ATOM 1594 N N . ALA A 1 214 ? 8.979 -10.671 -14.082 1.00 97.56 214 ALA A N 1
ATOM 1595 C CA . ALA A 1 214 ? 9.506 -11.888 -13.469 1.00 97.56 214 ALA A CA 1
ATOM 1596 C C . ALA A 1 214 ? 9.097 -12.012 -11.994 1.00 97.56 214 ALA A C 1
ATOM 1598 O O . ALA A 1 214 ? 8.605 -13.064 -11.589 1.00 97.56 214 ALA A O 1
ATOM 1599 N N . LEU A 1 215 ? 9.211 -10.933 -11.214 1.00 98.25 215 LEU A N 1
ATOM 1600 C CA . LEU A 1 215 ? 8.808 -10.921 -9.804 1.00 98.25 215 LEU A CA 1
ATOM 1601 C C . LEU A 1 215 ? 7.302 -11.146 -9.630 1.00 98.25 215 LEU A C 1
ATOM 1603 O O . LEU A 1 215 ? 6.890 -11.866 -8.720 1.00 98.25 215 LEU A O 1
ATOM 1607 N N . VAL A 1 216 ? 6.462 -10.583 -10.509 1.00 97.81 216 VAL A N 1
ATOM 1608 C CA . VAL A 1 216 ? 5.021 -10.890 -10.500 1.00 97.81 216 VAL A CA 1
ATOM 1609 C C . VAL A 1 216 ? 4.780 -12.357 -10.837 1.00 97.81 216 VAL A C 1
ATOM 1611 O O . VAL A 1 216 ? 4.020 -13.014 -10.133 1.00 97.81 216 VAL A O 1
ATOM 1614 N N . ALA A 1 217 ? 5.436 -12.897 -11.864 1.00 96.75 217 ALA A N 1
ATOM 1615 C CA . ALA A 1 217 ? 5.287 -14.305 -12.226 1.00 96.75 217 ALA A CA 1
ATOM 1616 C C . ALA A 1 217 ? 5.734 -15.265 -11.106 1.00 96.75 217 ALA A C 1
ATOM 1618 O O . ALA A 1 217 ? 5.161 -16.345 -10.970 1.00 96.75 217 ALA A O 1
ATOM 1619 N N . GLU A 1 218 ? 6.732 -14.879 -10.310 1.00 97.94 218 GLU A N 1
ATOM 1620 C CA . GLU A 1 218 ? 7.257 -15.679 -9.201 1.00 97.94 218 GLU A CA 1
ATOM 1621 C C . GLU A 1 218 ? 6.378 -15.616 -7.943 1.00 97.94 218 GLU A C 1
ATOM 1623 O O . GLU A 1 218 ? 6.163 -16.633 -7.282 1.00 97.94 218 GLU A O 1
ATOM 1628 N N . HIS A 1 219 ? 5.874 -14.430 -7.595 1.00 98.12 219 HIS A N 1
ATOM 1629 C CA . HIS A 1 219 ? 5.306 -14.176 -6.268 1.00 98.12 219 HIS A CA 1
ATOM 1630 C C . HIS A 1 219 ? 3.794 -13.917 -6.244 1.00 98.12 219 HIS A C 1
ATOM 1632 O O . HIS A 1 219 ? 3.198 -13.930 -5.164 1.00 98.12 219 HIS A O 1
ATOM 1638 N N . ALA A 1 220 ? 3.157 -13.646 -7.386 1.00 97.06 220 ALA A N 1
ATOM 1639 C CA . ALA A 1 220 ? 1.741 -13.298 -7.416 1.00 97.06 220 ALA A CA 1
ATOM 1640 C C . ALA A 1 220 ? 0.813 -14.504 -7.225 1.00 97.06 220 ALA A C 1
ATOM 1642 O O . ALA A 1 220 ? 1.046 -15.592 -7.746 1.00 97.06 220 ALA A O 1
ATOM 1643 N N . ASP A 1 221 ? -0.327 -14.280 -6.564 1.00 96.56 221 ASP A N 1
ATOM 1644 C CA . ASP A 1 221 ? -1.391 -15.288 -6.434 1.00 96.56 221 ASP A CA 1
ATOM 1645 C C . ASP A 1 221 ? -2.309 -15.376 -7.665 1.00 96.56 221 ASP A C 1
ATOM 1647 O O . ASP A 1 221 ? -3.330 -16.071 -7.640 1.00 96.56 221 ASP A O 1
ATOM 1651 N N . 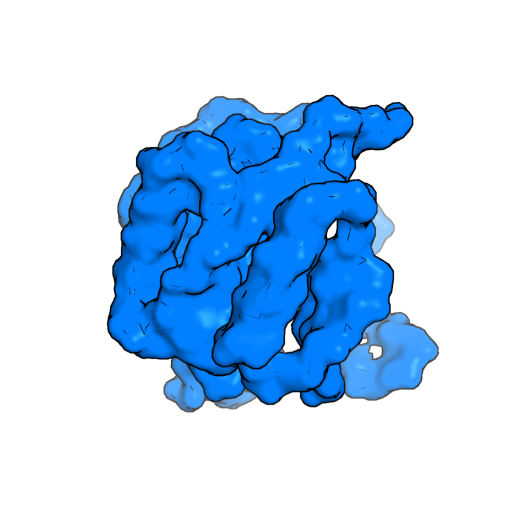ARG A 1 222 ? -1.997 -14.625 -8.727 1.00 94.00 222 ARG A N 1
ATOM 1652 C CA . ARG A 1 222 ? -2.835 -14.459 -9.918 1.00 94.00 222 ARG A CA 1
ATOM 1653 C C . ARG A 1 222 ? -1.993 -14.377 -11.186 1.00 94.00 222 ARG A C 1
ATOM 1655 O O . ARG A 1 222 ? -0.847 -13.940 -11.123 1.00 94.00 222 ARG A O 1
ATOM 1662 N N . PRO A 1 223 ? -2.578 -14.732 -12.342 1.00 95.25 223 PRO A N 1
ATOM 1663 C CA . PRO A 1 223 ? -1.935 -14.542 -13.632 1.00 95.25 223 PRO A CA 1
ATOM 1664 C C . PRO A 1 223 ? -1.465 -13.101 -13.856 1.00 95.25 223 PRO A C 1
ATOM 1666 O O . PRO A 1 223 ? -2.182 -12.143 -13.561 1.00 95.25 223 PRO A O 1
ATOM 1669 N N . LEU A 1 224 ? -0.278 -12.973 -14.439 1.00 93.19 224 LEU A N 1
ATOM 1670 C CA . LEU A 1 224 ? 0.241 -11.721 -14.970 1.00 93.19 224 LEU A CA 1
ATOM 1671 C C . LEU A 1 224 ? -0.512 -11.341 -16.255 1.00 93.19 224 LEU A C 1
ATOM 1673 O O . LEU A 1 224 ? -0.632 -12.150 -17.176 1.00 93.19 224 LEU A O 1
ATOM 1677 N N . ALA A 1 225 ? -0.967 -10.095 -16.325 1.00 87.31 225 ALA A N 1
ATOM 1678 C CA . ALA A 1 225 ? -1.412 -9.430 -17.538 1.00 87.31 225 ALA A CA 1
ATOM 1679 C C . ALA A 1 225 ? -0.499 -8.224 -17.791 1.00 87.31 225 ALA A C 1
ATOM 1681 O O . ALA A 1 225 ? -0.325 -7.373 -16.922 1.00 87.31 225 ALA A O 1
ATOM 1682 N N . VAL A 1 226 ? 0.097 -8.162 -18.978 1.00 77.12 226 VAL A N 1
ATOM 1683 C CA . VAL A 1 226 ? 0.915 -7.017 -19.397 1.00 77.12 226 VAL A CA 1
ATOM 1684 C C . VAL A 1 226 ? -0.005 -5.974 -20.028 1.00 77.12 226 VAL A C 1
ATOM 1686 O O . VAL A 1 226 ? -0.854 -6.343 -20.846 1.00 77.12 226 VAL A O 1
ATOM 1689 N N . VAL A 1 227 ? 0.147 -4.707 -19.640 1.00 64.12 227 VAL A N 1
ATOM 1690 C CA . VAL A 1 227 ? -0.607 -3.554 -20.168 1.00 64.12 227 VAL A CA 1
ATOM 1691 C C . VAL A 1 227 ? 0.310 -2.402 -20.534 1.00 64.12 227 VAL A C 1
ATOM 1693 O O . VAL A 1 227 ? 1.390 -2.271 -19.910 1.00 64.12 227 VAL A O 1
#

Secondary structure (DSSP, 8-state):
-----PPP--SSS-PPPPP-S----TTSEEEETTTTEEEEEHHHHHH-GGGGT-SPPPTTS-PPPP-SSS-TTTTPPPPPHHHHHHHHHHHHHHHHHHH-TT-GGG---EEEEEPPPTT--TT--GGGTEEEEETTEEEEE--SSHHHHHHHHHHHHHHHGGGSEEEEE-B-----B-TTSPBP-TTBTT-PEE-SS-EEE---SSTHHHHHHHHHHHH-SS-EEE-

Radius of gyration: 18.46 Å; Cα contacts (8 Å, |Δi|>4): 346; chains: 1; bounding box: 48×41×43 Å

Solvent-accessible surface area (backbone atoms only — not comparable to full-atom values): 13370 Å² total; per-residue (Å²): 142,85,89,69,99,63,74,65,81,58,92,83,59,101,62,86,61,79,91,70,85,72,57,75,58,79,44,40,45,36,77,40,82,92,69,29,38,36,39,29,18,47,42,50,46,65,68,27,43,58,47,53,72,72,52,83,61,42,101,85,68,39,75,86,76,81,85,74,94,60,73,86,55,77,86,58,74,82,86,45,74,69,34,51,56,49,27,36,59,52,50,24,48,52,54,17,34,72,77,28,76,89,55,40,92,82,46,77,43,46,52,25,69,30,72,49,60,95,82,52,52,100,74,37,39,22,29,65,44,27,33,71,46,29,89,44,27,33,33,31,37,40,43,90,49,65,67,59,34,52,53,44,52,48,35,44,38,74,56,52,42,90,66,44,47,78,40,79,30,55,46,57,63,50,90,50,63,47,98,89,71,49,54,46,65,51,43,37,48,38,57,41,51,73,58,100,72,29,34,38,39,64,58,81,92,48,84,58,39,61,54,46,54,48,53,44,69,73,56,34,76,45,52,78,39,85,90

Nearest PDB structures (foldseek):
  1xkn-assembly1_A  TM=6.829E-01  e=2.934E-08  Chlorobaculum tepidum TLS
  2cmu-assembly1_A  TM=7.212E-01  e=1.157E-06  Helicobacter pylori 26695
  2ewo-assembly3_H  TM=6.164E-01  e=2.529E-07  Streptococcus mutans
  6b2w-assembly2_B  TM=6.982E-01  e=3.395E-06  Campylobacter jejuni subsp. jejuni NCTC 11168 = ATCC 700819
  1zbr-assembly1_B  TM=6.425E-01  e=5.290E-06  Porphyromonas gingivalis W83

InterPro domains:
  IPR007466 Peptidyl-arginine deiminase, Porphyromonas-type [PF04371] (124-219)

pLDDT: mean 81.36, std 18.49, range [30.89, 98.69]